Protein AF-A0A493T3W4-F1 (afdb_monomer_lite)

Radius of gyration: 25.47 Å; chains: 1; bounding box: 75×63×84 Å

Secondary structure (DSSP, 8-state):
-----------SSSHHHHHHHHSTHHHHHHHHHHHHHHHHS--S------------------------------PPPPS--HHHHHHHHHHHHHHHHHHHHHHHHHHHHHHHS--SS--HHHHHHHHHHHHHHHHHHHHHHHHHTT--TTTHHHHHHHHHHHTTHHHHHHHHTT--S-HHHHH-HHHHHHHHHHHHHHHHHHHHHHTT-HHHHHHSHHHHHHHHHHHHHHHHHHTTSSPPP---TTS--S-HHHHHHHHTT--SHHHHHHHHHHHHHHHHHHHHH-S-------PPP------------PPPP-HHHHHHHHHHHHHHHHHTTTTTSS---HHHHHHHHHHH---

InterPro domains:
  IPR037657 RAB7A-interacting MON1-CCZ1 complex subunit 1 [PF17716] (96-351)
  IPR037657 RAB7A-interacting MON1-CCZ1 complex subunit 1 [PTHR28494] (90-351)

Organism: Anas platyrhynchos platyrhynchos (NCBI:txid8840)

Foldseek 3Di:
DDDDDDDDDPDDPPPPVVVVVPDCCVVLVVLLVVLLVCVLDDDPDDDDDDDDDDDDDDDDDDDDDDDDDPPPDDDDDDPDDDPVVLVVLLVQLVVLQVVLVVLSVVLSVCSPPPNPDDDSLVSLLSNLSSLLSNLSSVLSVCLNVLNDPPPNLVSLVVNLVSLCVSQVVCVVSVVPDHSCVRNNLVSLLSSLLVNLVSLLSNLVRCVVVVVCCVVCVVVSLVSLQSSLVSLVVSLPSDDQDPPPPPDDPVDPLVNVCSNVSHDDVSNLVSLQSNLVSLLCCCVRVNPDDPDPPPDDDDDDDDDPDDPPPDPGDPSLVSSLVSLVVSVCSCVPSVDPVPDDSVVSVVSNVVSPDDD

pLDDT: mean 71.55, std 26.07, range [19.7, 98.69]

Sequence (355 aa):
MPWAVCEHCTTANTSVALWLYSYPRAKAWQHFLTAMKKISYPSPNQDTRATSRGEGRLAEGASHNPTKQRQEQPGPPARGDTRGSRHVRQEAADTFLAKGSAALEKLEALCGEGSENTHPSKLLQLYTQAVLDITYFEESQLVDEDFPEETSLEKVKELTSVLSEPEDLVTECSINEDPINILGTELVECLYWRRGALLYMYCHTVKERSEWLQENIAIFKKCLNDGVRYLMKMLSFRCPLRINEDVSLQDKDTARLLSEGIFSDTHLLAMVYSGEMCYWGLKLCGEGEQESLETPDPAPDSGPGCRSHSAPLDFRELGKSMLTKYVSVCEGPLHGQGWSTSSAKQMLCYLGTKK

Structure (mmCIF, N/CA/C/O backbone):
data_AF-A0A493T3W4-F1
#
_entry.id   AF-A0A493T3W4-F1
#
loop_
_atom_site.group_PDB
_atom_site.id
_atom_site.type_symbol
_atom_site.label_atom_id
_atom_site.label_alt_id
_atom_site.label_comp_id
_atom_site.label_asym_id
_atom_site.label_entity_id
_atom_site.label_seq_id
_atom_site.pdbx_PDB_ins_code
_atom_site.Cartn_x
_atom_site.Cartn_y
_atom_site.Cartn_z
_atom_site.occupancy
_atom_site.B_iso_or_equiv
_atom_site.auth_seq_id
_atom_site.auth_comp_id
_atom_site.auth_asym_id
_atom_site.auth_atom_id
_atom_site.pdbx_PDB_model_num
ATOM 1 N N . MET A 1 1 ? 48.498 24.633 39.034 1.00 29.98 1 MET A N 1
ATOM 2 C CA . MET A 1 1 ? 47.404 23.660 38.838 1.00 29.98 1 MET A CA 1
ATOM 3 C C . MET A 1 1 ? 47.296 23.372 37.352 1.00 29.98 1 MET A C 1
ATOM 5 O O . MET A 1 1 ? 46.928 24.274 36.611 1.00 29.98 1 MET A O 1
ATOM 9 N N . PRO A 1 2 ? 47.818 22.219 36.913 1.00 32.12 2 PRO A N 1
ATOM 10 C CA . PRO A 1 2 ? 47.016 21.340 36.054 1.00 32.12 2 PRO A CA 1
ATOM 11 C C . PRO A 1 2 ? 47.244 19.839 36.349 1.00 32.12 2 PRO A C 1
ATOM 13 O O . PRO A 1 2 ? 48.373 19.413 36.567 1.00 32.12 2 PRO A O 1
ATOM 16 N N . TRP A 1 3 ? 46.154 19.070 36.371 1.00 19.70 3 TRP A N 1
ATOM 17 C CA . TRP A 1 3 ? 46.004 17.607 36.213 1.00 19.70 3 TRP A CA 1
ATOM 18 C C . TRP A 1 3 ? 44.478 17.343 36.323 1.00 19.70 3 TRP A C 1
ATOM 20 O O . TRP A 1 3 ? 43.806 18.093 37.022 1.00 19.70 3 TRP A O 1
ATOM 30 N N . ALA A 1 4 ? 43.811 16.401 35.658 1.00 23.56 4 ALA A N 1
ATOM 31 C CA . ALA A 1 4 ? 44.236 15.237 34.901 1.00 23.56 4 ALA A CA 1
ATOM 32 C C . ALA A 1 4 ? 43.223 14.867 33.800 1.00 23.56 4 ALA A C 1
ATOM 34 O O . ALA A 1 4 ? 42.058 15.257 33.811 1.00 23.56 4 ALA A O 1
ATOM 35 N N . VAL A 1 5 ? 43.752 14.066 32.882 1.00 24.22 5 VAL A N 1
ATOM 36 C CA . VAL A 1 5 ? 43.118 13.271 31.832 1.00 24.22 5 VAL A CA 1
ATOM 37 C C . VAL A 1 5 ? 42.163 12.226 32.425 1.00 24.22 5 VAL A C 1
ATOM 39 O O . VAL A 1 5 ? 42.507 11.561 33.400 1.00 24.22 5 VAL A O 1
ATOM 42 N N . CYS A 1 6 ? 41.012 12.022 31.781 1.00 21.09 6 CYS A N 1
ATOM 43 C CA . CYS A 1 6 ? 40.297 10.747 31.799 1.00 21.09 6 CYS A CA 1
ATOM 44 C C . CYS A 1 6 ? 39.781 10.467 30.379 1.00 21.09 6 CYS A C 1
ATOM 46 O O . CYS A 1 6 ? 38.852 11.111 29.895 1.00 21.09 6 CYS A O 1
ATOM 48 N N . GLU A 1 7 ? 40.468 9.555 29.694 1.00 26.94 7 GLU A N 1
ATOM 49 C CA . GLU A 1 7 ? 40.034 8.908 28.459 1.00 26.94 7 GLU A CA 1
ATOM 50 C C . GLU A 1 7 ? 38.898 7.934 28.789 1.00 26.94 7 GLU A C 1
ATOM 52 O O . GLU A 1 7 ? 39.108 7.057 29.623 1.00 26.94 7 GLU A O 1
ATOM 57 N N . HIS A 1 8 ? 37.732 8.092 28.152 1.00 26.47 8 HIS A N 1
ATOM 58 C CA . HIS A 1 8 ? 36.807 7.048 27.663 1.00 26.47 8 HIS A CA 1
ATOM 59 C C . HIS A 1 8 ? 35.442 7.687 27.356 1.00 26.47 8 HIS A C 1
ATOM 61 O O . HIS A 1 8 ? 34.666 7.953 28.266 1.00 26.47 8 HIS A O 1
ATOM 67 N N . CYS A 1 9 ? 35.194 7.967 26.071 1.00 22.02 9 CYS A N 1
ATOM 68 C CA . CYS A 1 9 ? 33.892 7.968 25.373 1.00 22.02 9 CYS A CA 1
ATOM 69 C C . CYS A 1 9 ? 34.071 8.653 24.010 1.00 22.02 9 CYS A C 1
ATOM 71 O O . CYS A 1 9 ? 33.500 9.697 23.702 1.00 22.02 9 CYS A O 1
ATOM 73 N N . THR A 1 10 ? 34.937 8.070 23.189 1.00 26.84 10 THR A N 1
ATOM 74 C CA . THR A 1 10 ? 34.963 8.303 21.747 1.00 26.84 10 THR A CA 1
ATOM 75 C C . THR A 1 10 ? 33.885 7.426 21.109 1.00 26.84 10 THR A C 1
ATOM 77 O O . THR A 1 10 ? 33.652 6.311 21.563 1.00 26.84 10 THR A O 1
ATOM 80 N N . THR A 1 11 ? 33.286 7.920 20.022 1.00 30.77 11 THR A N 1
ATOM 81 C CA . THR A 1 11 ? 32.369 7.239 19.080 1.00 30.77 11 THR A CA 1
ATOM 82 C C . THR A 1 11 ? 30.888 7.118 19.463 1.00 30.77 11 THR A C 1
ATOM 84 O O . THR A 1 11 ? 30.425 6.077 19.901 1.00 30.77 11 THR A O 1
ATOM 87 N N . ALA A 1 12 ? 30.113 8.171 19.166 1.00 27.36 12 ALA A N 1
ATOM 88 C CA . ALA A 1 12 ? 28.682 8.036 18.842 1.00 27.36 12 ALA A CA 1
ATOM 89 C C . ALA A 1 12 ? 28.097 9.165 17.958 1.00 27.36 12 ALA A C 1
ATOM 91 O O . ALA A 1 12 ? 26.899 9.167 17.718 1.00 27.36 12 ALA A O 1
ATOM 92 N N . ASN A 1 13 ? 28.894 10.115 17.441 1.00 27.62 13 ASN A N 1
ATOM 93 C CA . ASN A 1 13 ? 28.349 11.315 16.774 1.00 27.62 13 ASN A CA 1
ATOM 94 C C . ASN A 1 13 ? 28.808 11.555 15.327 1.00 27.62 13 ASN A C 1
ATOM 96 O O . ASN A 1 13 ? 28.698 12.661 14.809 1.00 27.62 13 ASN A O 1
ATOM 100 N N . THR A 1 14 ? 29.268 10.515 14.633 1.00 28.92 14 THR A N 1
ATOM 101 C CA . THR A 1 14 ? 29.594 10.587 13.196 1.00 28.92 14 THR A CA 1
ATOM 102 C C . THR A 1 14 ? 28.689 9.737 12.304 1.00 28.92 14 THR A C 1
ATOM 104 O O . THR A 1 14 ? 28.837 9.795 11.090 1.00 28.92 14 THR A O 1
ATOM 107 N N . SER A 1 15 ? 27.711 9.001 12.844 1.00 32.97 15 SER A N 1
ATOM 108 C CA . SER A 1 15 ? 26.937 8.056 12.024 1.00 32.97 15 SER A CA 1
ATOM 109 C C . SER A 1 15 ? 25.793 8.701 11.229 1.00 32.97 15 SER A C 1
ATOM 111 O O . SER A 1 15 ? 25.579 8.317 10.092 1.00 32.97 15 SER A O 1
ATOM 113 N N . VAL A 1 16 ? 25.136 9.758 11.719 1.00 30.50 16 VAL A N 1
ATOM 114 C CA . VAL A 1 16 ? 23.981 10.360 11.009 1.00 30.50 16 VAL A CA 1
ATOM 115 C C . VAL A 1 16 ? 24.408 11.289 9.860 1.00 30.50 16 VAL A C 1
ATOM 117 O O . VAL A 1 16 ? 23.808 11.281 8.788 1.00 30.50 16 VAL A O 1
ATOM 120 N N . ALA A 1 17 ? 25.503 12.037 10.034 1.00 27.14 17 ALA A N 1
ATOM 121 C CA . ALA A 1 17 ? 26.037 12.914 8.987 1.00 27.14 17 ALA A CA 1
ATOM 122 C C . ALA A 1 17 ? 26.754 12.136 7.866 1.00 27.14 17 ALA A C 1
ATOM 124 O O . ALA A 1 17 ? 26.727 12.565 6.714 1.00 27.14 17 ALA A O 1
ATOM 125 N N . LEU A 1 18 ? 27.339 10.969 8.177 1.00 33.16 18 LEU A N 1
ATOM 126 C CA . LEU A 1 18 ? 27.834 10.037 7.160 1.00 33.16 18 LEU A CA 1
ATOM 127 C C . LEU A 1 18 ? 26.690 9.281 6.473 1.00 33.16 18 LEU A C 1
ATOM 129 O O . LEU A 1 18 ? 26.827 8.989 5.293 1.00 33.16 18 LEU A O 1
ATOM 133 N N . TRP A 1 19 ? 25.552 9.037 7.132 1.00 34.56 19 TRP A N 1
ATOM 134 C CA . TRP A 1 19 ? 24.379 8.406 6.507 1.00 34.56 19 TRP A CA 1
ATOM 135 C C . TRP A 1 19 ? 23.701 9.320 5.473 1.00 34.56 19 TRP A C 1
ATOM 137 O O . TRP A 1 19 ? 23.396 8.880 4.368 1.00 34.56 19 TRP A O 1
ATOM 147 N N . LEU A 1 20 ? 23.594 10.622 5.769 1.00 31.03 20 LEU A N 1
ATOM 148 C CA . LEU A 1 20 ? 23.086 11.633 4.826 1.00 31.03 20 LEU A CA 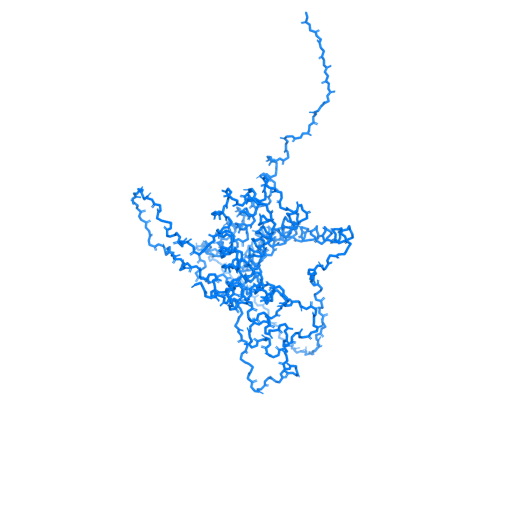1
ATOM 149 C C . LEU A 1 20 ? 24.015 11.879 3.620 1.00 31.03 20 LEU A C 1
ATOM 151 O O . LEU A 1 20 ? 23.561 12.379 2.595 1.00 31.03 20 LEU A O 1
ATOM 155 N N . TYR A 1 21 ? 25.293 11.495 3.717 1.00 30.70 21 TYR A N 1
ATOM 156 C CA . TYR A 1 21 ? 26.262 11.539 2.612 1.00 30.70 21 TYR A CA 1
ATOM 157 C C . TYR A 1 21 ? 26.518 10.179 1.938 1.00 30.70 21 TYR A C 1
ATOM 159 O O . TYR A 1 21 ? 27.126 10.153 0.869 1.00 30.70 21 TYR A O 1
ATOM 167 N N . SER A 1 22 ? 26.074 9.062 2.530 1.00 39.25 22 SER A N 1
ATOM 168 C CA . SER A 1 22 ? 26.410 7.701 2.070 1.00 39.25 22 SER A CA 1
ATOM 169 C C . SER A 1 22 ? 25.239 6.913 1.500 1.00 39.25 22 SER A C 1
ATOM 171 O O . SER A 1 22 ? 25.443 5.772 1.091 1.00 39.25 22 SER A O 1
ATOM 173 N N . TYR A 1 23 ? 24.034 7.481 1.415 1.00 40.97 23 TYR A N 1
ATOM 174 C CA . TYR A 1 23 ? 23.002 6.819 0.626 1.00 40.97 23 TYR A CA 1
ATOM 175 C C . TYR A 1 23 ? 23.285 7.012 -0.874 1.00 40.97 23 TYR A C 1
ATOM 177 O O . TYR A 1 23 ? 23.463 8.155 -1.314 1.00 40.97 23 TYR A O 1
ATOM 185 N N . PRO A 1 24 ? 23.264 5.942 -1.694 1.00 46.59 24 PRO A N 1
ATOM 186 C CA . PRO A 1 24 ? 23.466 6.009 -3.145 1.00 46.59 24 PRO A CA 1
ATOM 187 C C . PRO A 1 24 ? 22.532 6.990 -3.865 1.00 46.59 24 PRO A C 1
ATOM 189 O O . PRO A 1 24 ? 22.810 7.393 -4.986 1.00 46.59 24 PRO A O 1
ATOM 192 N N . ARG A 1 25 ? 21.444 7.414 -3.216 1.00 45.53 25 ARG A N 1
ATOM 193 C CA . ARG A 1 25 ? 20.377 8.248 -3.768 1.00 45.53 25 ARG A CA 1
ATOM 194 C C . ARG A 1 25 ? 20.878 9.546 -4.393 1.00 45.53 25 ARG A C 1
ATOM 196 O O . ARG A 1 25 ? 20.563 9.782 -5.541 1.00 45.53 25 ARG A O 1
ATOM 203 N N . ALA A 1 26 ? 21.721 10.348 -3.739 1.00 40.44 26 ALA A N 1
ATOM 204 C CA . ALA A 1 26 ? 22.162 11.625 -4.326 1.00 40.44 26 ALA A CA 1
ATOM 205 C C . ALA A 1 26 ? 23.109 11.443 -5.526 1.00 40.44 26 ALA A C 1
ATOM 207 O O . ALA A 1 26 ? 23.076 12.219 -6.480 1.00 40.44 26 ALA A O 1
ATOM 208 N N . LYS A 1 27 ? 23.955 10.410 -5.491 1.00 43.47 27 LYS A N 1
ATOM 209 C CA . LYS A 1 27 ? 24.971 10.169 -6.518 1.00 43.47 27 LYS A CA 1
ATOM 210 C C . LYS A 1 27 ? 24.381 9.410 -7.708 1.00 43.47 27 LYS A C 1
ATOM 212 O O . LYS A 1 27 ? 24.538 9.864 -8.837 1.00 43.47 27 LYS A O 1
ATOM 217 N N . ALA A 1 28 ? 23.623 8.344 -7.454 1.00 45.38 28 ALA A N 1
ATOM 218 C CA . ALA A 1 28 ? 22.867 7.610 -8.463 1.00 45.38 28 ALA A CA 1
ATOM 219 C C . ALA A 1 28 ? 21.816 8.506 -9.126 1.00 45.38 28 ALA A C 1
ATOM 221 O O . ALA A 1 28 ? 21.701 8.467 -10.340 1.00 45.38 28 ALA A O 1
ATOM 222 N N . TRP A 1 29 ? 21.143 9.394 -8.383 1.00 50.53 29 TRP A N 1
ATOM 223 C CA . TRP A 1 29 ? 20.234 10.404 -8.942 1.00 50.53 29 TRP A CA 1
ATOM 224 C C . TRP A 1 29 ? 20.946 11.393 -9.862 1.00 50.53 29 TRP A C 1
ATOM 226 O O . TRP A 1 29 ? 20.520 11.602 -10.993 1.00 50.53 29 TRP A O 1
ATOM 236 N N . GLN A 1 30 ? 22.065 11.981 -9.426 1.00 53.72 30 GLN A N 1
ATOM 237 C CA . GLN A 1 30 ? 22.820 12.918 -10.265 1.00 53.72 30 GLN A CA 1
ATOM 238 C C . GLN A 1 30 ? 23.405 12.230 -11.505 1.00 53.72 30 GLN A C 1
ATOM 240 O O . GLN A 1 30 ? 23.359 12.796 -12.600 1.00 53.72 30 GLN A O 1
ATOM 245 N N . HIS A 1 31 ? 23.909 11.000 -11.376 1.00 50.09 31 HIS A N 1
ATOM 246 C CA . HIS A 1 31 ? 24.401 10.215 -12.509 1.00 50.09 31 HIS A CA 1
ATOM 247 C C . HIS A 1 31 ? 23.269 9.784 -13.451 1.00 50.09 31 HIS A C 1
ATOM 249 O O . HIS A 1 31 ? 23.416 9.934 -14.664 1.00 50.09 31 HIS A O 1
ATOM 255 N N . PHE A 1 32 ? 22.129 9.345 -12.916 1.00 55.69 32 PHE A N 1
ATOM 256 C CA . PHE A 1 32 ? 20.935 8.972 -13.672 1.00 55.69 32 PHE A CA 1
ATOM 257 C C . PHE A 1 32 ? 20.341 10.171 -14.420 1.00 55.69 32 PHE A C 1
ATOM 259 O O . PHE A 1 32 ? 20.167 10.098 -15.633 1.00 55.69 32 PHE A O 1
ATOM 266 N N . LEU A 1 33 ? 20.130 11.314 -13.757 1.00 52.91 33 LEU A N 1
ATOM 267 C CA . LEU A 1 33 ? 19.675 12.551 -14.403 1.00 52.91 33 LEU A CA 1
ATOM 268 C C . LEU A 1 33 ? 20.654 13.023 -15.483 1.00 52.91 33 LEU A C 1
ATOM 270 O O . LEU A 1 33 ? 20.237 13.509 -16.535 1.00 52.91 33 LEU A O 1
ATOM 274 N N . THR A 1 34 ? 21.960 12.875 -15.250 1.00 55.12 34 THR A N 1
ATOM 275 C CA . THR A 1 34 ? 22.986 13.215 -16.245 1.00 55.12 34 THR A CA 1
ATOM 276 C C . THR A 1 34 ? 22.936 12.273 -17.452 1.00 55.12 34 THR A C 1
ATOM 278 O O . THR A 1 34 ? 23.079 12.736 -18.583 1.00 55.12 34 THR A O 1
ATOM 281 N N . ALA A 1 35 ? 22.707 10.974 -17.248 1.00 50.88 35 ALA A N 1
ATOM 282 C CA . ALA A 1 35 ? 22.565 9.991 -18.322 1.00 50.88 35 ALA A CA 1
ATOM 283 C C . ALA A 1 35 ? 21.257 10.185 -19.111 1.00 50.88 35 ALA A C 1
ATOM 285 O O . ALA A 1 35 ? 21.275 10.235 -20.338 1.00 50.88 35 ALA A O 1
ATOM 286 N N . MET A 1 36 ? 20.138 10.414 -18.426 1.00 49.38 36 MET A N 1
ATOM 287 C CA . MET A 1 36 ? 18.836 10.666 -19.050 1.00 49.38 36 MET A CA 1
ATOM 288 C C . MET A 1 36 ? 18.818 11.961 -19.869 1.00 49.38 36 MET A C 1
ATOM 290 O O . MET A 1 36 ? 18.281 11.978 -20.976 1.00 49.38 36 MET A O 1
ATOM 294 N N . LYS A 1 37 ? 19.487 13.028 -19.407 1.00 49.25 37 LYS A N 1
ATOM 295 C CA . LYS A 1 37 ? 19.667 14.262 -20.197 1.00 49.25 37 LYS A CA 1
ATOM 296 C C . LYS A 1 37 ? 20.476 14.043 -21.480 1.00 49.25 37 LYS A C 1
ATOM 298 O O . LYS A 1 37 ? 20.212 14.726 -22.465 1.00 49.25 37 LYS A O 1
ATOM 303 N N . LYS A 1 38 ? 21.423 13.094 -21.494 1.00 51.03 38 LYS A N 1
ATOM 304 C CA . LYS A 1 38 ? 22.176 12.718 -22.707 1.00 51.03 38 LYS A CA 1
ATOM 305 C C . LYS A 1 38 ? 21.331 11.920 -23.701 1.00 51.03 38 LYS A C 1
ATOM 307 O O . LYS A 1 38 ? 21.545 12.055 -24.898 1.00 51.03 38 LYS A O 1
ATOM 312 N N . ILE A 1 39 ? 20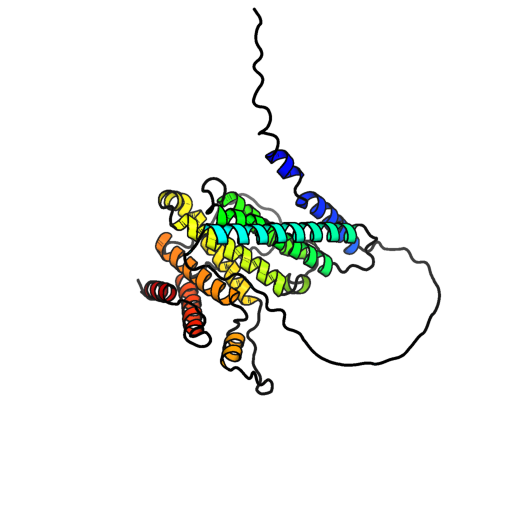.381 11.117 -23.219 1.00 46.62 39 ILE A N 1
ATOM 313 C CA . ILE A 1 39 ? 19.498 10.313 -24.078 1.00 46.62 39 ILE A CA 1
ATOM 314 C C . ILE A 1 39 ? 18.350 11.162 -24.653 1.00 46.62 39 ILE A C 1
ATOM 316 O O . ILE A 1 39 ? 17.980 10.989 -25.810 1.00 46.62 39 ILE A O 1
ATOM 320 N N . SER A 1 40 ? 17.813 12.111 -23.877 1.00 40.03 40 SER A N 1
ATOM 321 C CA . SER A 1 40 ? 16.661 12.936 -24.289 1.00 40.03 40 SER A CA 1
ATOM 322 C C . SER A 1 40 ? 17.018 14.060 -25.284 1.00 40.03 40 SER A C 1
ATOM 324 O O . SER A 1 40 ? 16.150 14.563 -25.993 1.00 40.03 40 SER A O 1
ATOM 326 N N . TYR A 1 41 ? 18.301 14.428 -25.402 1.00 35.84 41 TYR A N 1
ATOM 327 C CA . TYR A 1 41 ? 18.794 15.388 -26.397 1.00 35.84 41 TYR A CA 1
ATOM 328 C C . TYR A 1 41 ? 19.871 14.753 -27.286 1.00 35.84 41 TYR A C 1
ATOM 330 O O . TYR A 1 41 ? 21.060 14.866 -26.971 1.00 35.84 41 TYR A O 1
ATOM 338 N N . PRO A 1 42 ? 19.512 14.119 -28.418 1.00 36.28 42 PRO A N 1
ATOM 339 C CA . PRO A 1 42 ? 20.512 13.762 -29.409 1.00 36.28 42 PRO A CA 1
ATOM 340 C C . PRO A 1 42 ? 21.136 15.055 -29.950 1.00 36.28 42 PRO A C 1
ATOM 342 O O . PRO A 1 42 ? 20.461 15.897 -30.546 1.00 36.28 42 PRO A O 1
ATOM 345 N N . SER A 1 43 ? 22.433 15.236 -29.697 1.00 33.81 43 SER A N 1
ATOM 346 C CA . SER A 1 43 ? 23.203 16.350 -30.247 1.00 33.81 43 SER A CA 1
ATOM 347 C C . SER A 1 43 ? 23.108 16.317 -31.779 1.00 33.81 43 SER A C 1
ATOM 349 O O . SER A 1 43 ? 23.367 15.267 -32.372 1.00 33.81 43 SER A O 1
ATOM 351 N N . PRO A 1 44 ? 22.760 17.425 -32.457 1.00 36.12 44 PRO A N 1
ATOM 352 C CA . PRO A 1 44 ? 22.752 17.446 -33.907 1.00 36.12 44 PRO A CA 1
ATOM 353 C C . PRO A 1 44 ? 24.200 17.417 -34.411 1.00 36.12 44 PRO A C 1
ATOM 355 O O . PRO A 1 44 ? 25.042 18.183 -33.946 1.00 36.12 44 PRO A O 1
ATOM 358 N N . ASN A 1 45 ? 24.439 16.558 -35.401 1.00 36.69 45 ASN A N 1
ATOM 359 C CA . ASN A 1 45 ? 25.683 16.329 -36.140 1.00 36.69 45 ASN A CA 1
ATOM 360 C C . ASN A 1 45 ? 26.778 15.518 -35.432 1.00 36.69 45 ASN A C 1
ATOM 362 O O . ASN A 1 45 ? 27.572 16.054 -34.664 1.00 36.69 45 ASN A O 1
ATOM 366 N N . GLN A 1 46 ? 26.964 14.285 -35.911 1.00 34.06 46 GLN A N 1
ATOM 367 C CA . GLN A 1 46 ? 28.134 13.991 -36.746 1.00 34.06 46 GLN A CA 1
ATOM 368 C C . GLN A 1 46 ? 27.849 12.826 -37.706 1.00 34.06 46 GLN A C 1
ATOM 370 O O . GLN A 1 46 ? 27.855 11.654 -37.346 1.00 34.06 46 GLN A O 1
ATOM 375 N N . ASP A 1 47 ? 27.601 13.198 -38.959 1.00 33.22 47 ASP A N 1
ATOM 376 C CA . ASP A 1 47 ? 27.707 12.335 -40.129 1.00 33.22 47 ASP A CA 1
ATOM 377 C C . ASP A 1 47 ? 29.186 12.003 -40.381 1.00 33.22 47 ASP A C 1
ATOM 379 O O . ASP A 1 47 ? 29.998 12.917 -40.533 1.00 33.22 47 ASP A O 1
ATOM 383 N N . THR A 1 48 ? 29.542 10.719 -40.497 1.00 33.97 48 THR A N 1
ATOM 384 C CA . THR A 1 48 ? 30.360 10.203 -41.618 1.00 33.97 48 THR A CA 1
ATOM 385 C C . THR A 1 48 ? 30.433 8.665 -41.642 1.00 33.97 48 THR A C 1
ATOM 387 O O . THR A 1 48 ? 31.225 8.032 -40.961 1.00 33.97 48 THR A O 1
ATOM 390 N N . ARG A 1 49 ? 29.605 8.092 -42.527 1.00 30.58 49 ARG A N 1
ATOM 391 C CA . ARG A 1 49 ? 29.928 7.106 -43.585 1.00 30.58 49 ARG A CA 1
ATOM 392 C C . ARG A 1 49 ? 30.720 5.809 -43.275 1.00 30.58 49 ARG A C 1
ATOM 394 O O . ARG A 1 49 ? 31.938 5.834 -43.176 1.00 30.58 49 ARG A O 1
ATOM 401 N N . ALA A 1 50 ? 29.995 4.698 -43.508 1.00 30.47 50 ALA A N 1
ATOM 402 C CA . ALA A 1 50 ? 30.336 3.515 -44.337 1.00 30.47 50 ALA A CA 1
ATOM 403 C C . ALA A 1 50 ? 31.453 2.562 -43.823 1.00 30.47 50 ALA A C 1
ATOM 405 O O . ALA A 1 50 ? 32.520 2.995 -43.434 1.00 30.47 50 ALA A O 1
ATOM 406 N N . THR A 1 51 ? 31.357 1.223 -43.868 1.00 29.28 51 THR A N 1
ATOM 407 C CA . THR A 1 51 ? 30.759 0.350 -44.897 1.00 29.28 51 THR A CA 1
ATOM 408 C C . THR A 1 51 ? 30.695 -1.124 -44.439 1.00 29.28 51 THR A C 1
ATOM 410 O O . THR A 1 51 ? 31.591 -1.614 -43.764 1.00 29.28 51 THR A O 1
ATOM 413 N N . SER A 1 52 ? 29.719 -1.837 -45.014 1.00 28.66 52 SER A N 1
ATOM 414 C CA . SER A 1 52 ? 29.777 -3.210 -45.566 1.00 28.66 52 SER A CA 1
ATOM 415 C C . SER A 1 52 ? 29.426 -4.460 -44.726 1.00 28.66 52 SER A C 1
ATOM 417 O O . SER A 1 52 ? 30.195 -4.937 -43.907 1.00 28.66 52 SER A O 1
ATOM 419 N N . ARG A 1 53 ? 28.276 -5.039 -45.119 1.00 28.25 53 ARG A N 1
ATOM 420 C CA . ARG A 1 53 ? 28.011 -6.435 -45.548 1.00 28.25 53 ARG A CA 1
ATOM 421 C C . ARG A 1 53 ? 28.452 -7.619 -44.671 1.00 28.25 53 ARG A C 1
ATOM 423 O O . ARG A 1 53 ? 29.621 -7.974 -44.624 1.00 28.25 53 ARG A O 1
ATOM 430 N N . GLY A 1 54 ? 27.439 -8.391 -44.272 1.00 26.42 54 GLY A N 1
ATOM 431 C CA . GLY A 1 54 ? 27.516 -9.839 -44.073 1.00 26.42 54 GLY A CA 1
ATOM 432 C C . GLY A 1 54 ? 26.119 -10.459 -43.956 1.00 26.42 54 GLY A C 1
ATOM 433 O O . GLY A 1 54 ? 25.515 -10.406 -42.893 1.00 26.42 54 GLY A O 1
ATOM 434 N N . GLU A 1 55 ? 25.590 -11.000 -45.057 1.00 28.86 55 GLU A N 1
ATOM 435 C CA . GLU A 1 55 ? 24.378 -11.833 -45.080 1.00 28.86 55 GLU A CA 1
ATOM 436 C C . GLU A 1 55 ? 24.656 -13.223 -44.483 1.00 28.86 55 GLU A C 1
ATOM 438 O O . GLU A 1 55 ? 25.697 -13.820 -44.750 1.00 28.86 55 GLU A O 1
ATOM 443 N N . GLY A 1 56 ? 23.684 -13.775 -43.754 1.00 25.97 56 GLY A N 1
ATOM 444 C CA . GLY A 1 56 ? 23.646 -15.177 -43.335 1.00 25.97 56 GLY A CA 1
ATOM 445 C C . GLY A 1 56 ? 22.259 -15.527 -42.796 1.00 25.97 56 GLY A C 1
ATOM 446 O O . GLY A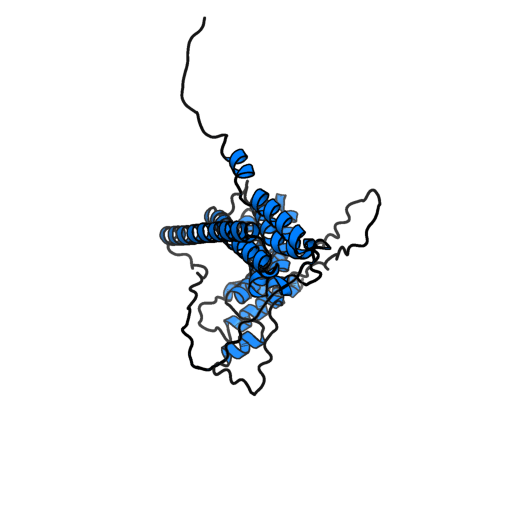 1 56 ? 21.829 -14.988 -41.784 1.00 25.97 56 GLY A O 1
ATOM 447 N N . ARG A 1 57 ? 21.532 -16.370 -43.531 1.00 27.36 57 ARG A N 1
ATOM 448 C CA . ARG A 1 57 ? 20.109 -16.711 -43.371 1.00 27.36 57 ARG A CA 1
ATOM 449 C C . ARG A 1 57 ? 19.967 -18.147 -42.816 1.00 27.36 57 ARG A C 1
ATOM 451 O O . ARG A 1 57 ? 20.851 -18.956 -43.077 1.00 27.36 57 ARG A O 1
ATOM 458 N N . LEU A 1 58 ? 18.782 -18.446 -42.249 1.00 27.48 58 LEU A N 1
ATOM 459 C CA . LEU A 1 58 ? 18.156 -19.765 -41.946 1.00 27.48 58 LEU A CA 1
ATOM 460 C C . LEU A 1 58 ? 18.504 -20.391 -40.576 1.00 27.48 58 LEU A C 1
ATOM 462 O O . LEU A 1 58 ? 19.645 -20.308 -40.152 1.00 27.48 58 LEU A O 1
ATOM 466 N N . ALA A 1 59 ? 17.635 -21.114 -39.857 1.00 25.89 59 ALA A N 1
ATOM 467 C CA . ALA A 1 59 ? 16.178 -21.313 -39.825 1.00 25.89 59 ALA A CA 1
ATOM 468 C C . ALA A 1 59 ? 15.848 -22.240 -38.620 1.00 25.89 59 ALA A C 1
ATOM 470 O O . ALA A 1 59 ? 16.667 -23.084 -38.279 1.00 25.89 59 ALA A O 1
ATOM 471 N N . GLU A 1 60 ? 14.636 -22.085 -38.069 1.00 24.72 60 GLU A N 1
ATOM 472 C CA . GLU A 1 60 ? 13.753 -23.086 -37.416 1.00 24.72 60 GLU A CA 1
ATOM 473 C C . GLU A 1 60 ? 14.165 -23.894 -36.160 1.00 24.72 60 GLU A C 1
ATOM 475 O O . GLU A 1 60 ? 15.237 -24.479 -36.063 1.00 24.72 60 GLU A O 1
ATOM 480 N N . GLY A 1 61 ? 13.196 -24.047 -35.238 1.00 24.05 61 GLY A N 1
ATOM 481 C CA . GLY A 1 61 ? 13.184 -25.113 -34.225 1.00 24.05 61 GLY A CA 1
ATOM 482 C C . GLY A 1 61 ? 12.332 -24.816 -32.986 1.00 24.05 61 GLY A C 1
ATOM 483 O O . GLY A 1 61 ? 12.797 -24.184 -32.048 1.00 24.05 61 GLY A O 1
ATOM 484 N N . ALA A 1 62 ? 11.082 -25.280 -32.987 1.00 23.62 62 ALA A N 1
ATOM 485 C CA . ALA A 1 62 ? 10.081 -25.131 -31.928 1.00 23.62 62 ALA A CA 1
ATOM 486 C C . ALA A 1 62 ? 10.312 -26.023 -30.683 1.00 23.62 62 ALA A C 1
ATOM 488 O O . ALA A 1 62 ? 10.933 -27.076 -30.796 1.00 23.62 62 ALA A O 1
ATOM 489 N N . SER A 1 63 ? 9.675 -25.662 -29.550 1.00 23.17 63 SER A N 1
ATOM 490 C CA . SER A 1 63 ? 8.777 -26.520 -28.727 1.00 23.17 63 SER A CA 1
ATOM 491 C C . SER A 1 63 ? 8.927 -26.360 -27.192 1.00 23.17 63 SER A C 1
ATOM 493 O O . SER A 1 63 ? 10.022 -26.533 -26.676 1.00 23.17 63 SER A O 1
ATOM 495 N N . HIS A 1 64 ? 7.787 -26.075 -26.522 1.00 25.16 64 HIS A N 1
ATOM 496 C CA . HIS A 1 64 ? 7.254 -26.542 -25.208 1.00 25.16 64 HIS A CA 1
ATOM 497 C C . HIS A 1 64 ? 8.211 -26.758 -24.005 1.00 25.16 64 HIS A C 1
ATOM 499 O O . HIS A 1 64 ? 9.258 -27.365 -24.142 1.00 25.16 64 HIS A O 1
ATOM 505 N N . ASN A 1 65 ? 7.903 -26.462 -22.734 1.00 26.06 65 ASN A N 1
ATOM 506 C CA . ASN A 1 65 ? 6.688 -26.104 -21.979 1.00 26.06 65 ASN A CA 1
ATOM 507 C C . ASN A 1 65 ? 7.142 -25.523 -20.598 1.00 26.06 65 ASN A C 1
ATOM 509 O O . ASN A 1 65 ? 8.331 -25.595 -20.282 1.00 26.06 65 ASN A O 1
ATOM 513 N N . PRO A 1 66 ? 6.238 -24.990 -19.749 1.00 28.84 66 PRO A N 1
ATOM 514 C CA . PRO A 1 66 ? 6.547 -24.145 -18.602 1.00 28.84 66 PRO A CA 1
ATOM 515 C C . PRO A 1 66 ? 6.726 -24.940 -17.305 1.00 28.84 66 PRO A C 1
ATOM 517 O O . PRO A 1 66 ? 6.025 -25.923 -17.056 1.00 28.84 66 PRO A O 1
ATOM 520 N N . THR A 1 67 ? 7.580 -24.437 -16.413 1.00 25.58 67 THR A N 1
ATOM 521 C CA . THR A 1 67 ? 7.692 -24.962 -15.049 1.00 25.58 67 THR A CA 1
ATOM 522 C C . THR A 1 67 ? 7.473 -23.844 -14.038 1.00 25.58 67 THR A C 1
ATOM 524 O O . THR A 1 67 ? 8.244 -22.895 -13.946 1.00 25.58 67 THR A O 1
ATOM 527 N N . LYS A 1 68 ? 6.370 -24.006 -13.302 1.00 28.39 68 LYS A N 1
ATOM 528 C CA . LYS A 1 68 ? 5.955 -23.351 -12.057 1.00 28.39 68 LYS A CA 1
ATOM 529 C C . LYS A 1 68 ? 7.113 -22.745 -11.247 1.00 28.39 68 LYS A C 1
ATOM 531 O O . LYS A 1 68 ? 7.888 -23.485 -10.648 1.00 28.39 68 LYS A O 1
ATOM 536 N N . GLN A 1 69 ? 7.129 -21.421 -11.099 1.00 26.31 69 GLN A N 1
ATOM 537 C CA . GLN A 1 69 ? 7.696 -20.782 -9.911 1.00 26.31 69 GLN A CA 1
ATOM 538 C C . GLN A 1 69 ? 6.549 -20.430 -8.967 1.00 26.31 69 GLN A C 1
ATOM 540 O O . GLN A 1 69 ? 5.818 -19.463 -9.152 1.00 26.31 69 GLN A O 1
ATOM 545 N N . ARG A 1 70 ? 6.379 -21.288 -7.963 1.00 24.31 70 ARG A N 1
ATOM 546 C CA . ARG A 1 70 ? 5.604 -21.024 -6.756 1.00 24.31 70 ARG A CA 1
ATOM 547 C C . ARG A 1 70 ? 6.350 -19.921 -5.999 1.00 24.31 70 ARG A C 1
ATOM 549 O O . ARG A 1 70 ? 7.351 -20.208 -5.352 1.00 24.31 70 ARG A O 1
ATOM 556 N N . GLN A 1 71 ? 5.928 -18.668 -6.156 1.00 28.50 71 GLN A N 1
ATOM 557 C CA . GLN A 1 71 ? 6.353 -17.598 -5.257 1.00 28.50 71 GLN A CA 1
ATOM 558 C C . GLN A 1 71 ? 5.684 -17.846 -3.906 1.00 28.50 71 GLN A C 1
ATOM 560 O O . GLN A 1 71 ? 4.477 -17.678 -3.755 1.00 28.50 71 GLN A O 1
ATOM 565 N N . GLU A 1 72 ? 6.471 -18.300 -2.938 1.00 27.64 72 GLU A N 1
ATOM 566 C CA . GLU A 1 72 ? 6.111 -18.213 -1.529 1.00 27.64 72 GLU A CA 1
ATOM 567 C C . GLU A 1 72 ? 6.212 -16.736 -1.129 1.00 27.64 72 GLU A C 1
ATOM 569 O O . GLU A 1 72 ? 7.304 -16.211 -0.928 1.00 27.64 72 GLU A O 1
ATOM 574 N N . GLN A 1 73 ? 5.073 -16.042 -1.087 1.00 31.78 73 GLN A N 1
ATOM 575 C CA . GLN A 1 73 ? 4.957 -14.784 -0.354 1.00 31.78 73 GLN A CA 1
ATOM 576 C C . GLN A 1 73 ? 4.520 -15.102 1.084 1.00 31.78 73 GLN A C 1
ATOM 578 O O . GLN A 1 73 ? 3.630 -15.939 1.272 1.00 31.78 73 GLN A O 1
ATOM 583 N N . PRO A 1 74 ? 5.117 -14.477 2.112 1.00 32.69 74 PRO A N 1
ATOM 584 C CA . PRO A 1 74 ? 4.685 -14.685 3.482 1.00 32.69 74 PRO A CA 1
ATOM 585 C C . PRO A 1 74 ? 3.361 -13.944 3.714 1.00 32.69 74 PRO A C 1
ATOM 587 O O . PRO A 1 74 ? 3.316 -12.716 3.749 1.00 32.69 74 PRO A O 1
ATOM 590 N N . GLY A 1 75 ? 2.275 -14.703 3.870 1.00 35.12 75 GLY A N 1
ATOM 591 C CA . GLY A 1 75 ? 1.023 -14.196 4.431 1.00 35.12 75 GLY A CA 1
ATOM 592 C C . GLY A 1 75 ? 1.185 -13.776 5.903 1.00 35.12 75 GLY A C 1
ATOM 593 O O . GLY A 1 75 ? 2.188 -14.113 6.543 1.00 35.12 75 GLY A O 1
ATOM 594 N N . PRO A 1 76 ? 0.215 -13.044 6.474 1.00 33.22 76 PRO A N 1
ATOM 595 C CA . PRO A 1 76 ? 0.313 -12.550 7.844 1.00 33.22 76 PRO A CA 1
ATOM 596 C C . PRO A 1 76 ? 0.252 -13.718 8.846 1.00 33.22 76 PRO A C 1
ATOM 598 O O . PRO A 1 76 ? -0.623 -14.581 8.720 1.00 33.22 76 PRO A O 1
ATOM 601 N N . PRO A 1 77 ? 1.129 -13.776 9.867 1.00 36.38 77 PRO A N 1
ATOM 602 C CA . PRO A 1 77 ? 1.056 -14.835 10.857 1.00 36.38 77 PRO A CA 1
ATOM 603 C C . PRO A 1 77 ? -0.083 -14.571 11.846 1.00 36.38 77 PRO A C 1
ATOM 605 O O . PRO A 1 77 ? -0.174 -13.516 12.479 1.00 36.38 77 PRO A O 1
ATOM 608 N N . ALA A 1 78 ? -0.920 -15.591 12.039 1.00 33.44 78 ALA A N 1
ATOM 609 C CA . ALA A 1 78 ? -1.662 -15.761 13.277 1.00 33.44 78 ALA A CA 1
ATOM 610 C C . ALA A 1 78 ? -0.673 -15.735 14.457 1.00 33.44 78 ALA A C 1
ATOM 612 O O . ALA A 1 78 ? 0.413 -16.309 14.376 1.00 33.44 78 ALA A O 1
ATOM 613 N N . ARG A 1 79 ? -1.038 -15.051 15.550 1.00 41.06 79 ARG A N 1
ATOM 614 C CA . ARG A 1 79 ? -0.200 -14.909 16.751 1.00 41.06 79 ARG A CA 1
ATOM 615 C C . ARG A 1 79 ? 0.236 -16.284 17.281 1.00 41.06 79 ARG A C 1
ATOM 617 O O . ARG A 1 79 ? -0.551 -16.979 17.917 1.00 41.06 79 ARG A O 1
ATOM 624 N N . GLY A 1 80 ? 1.501 -16.629 17.051 1.00 33.88 80 GLY A N 1
ATOM 625 C CA . GLY A 1 80 ? 2.178 -17.804 17.592 1.00 33.88 80 GLY A CA 1
ATOM 626 C C . GLY A 1 80 ? 3.643 -17.845 17.145 1.00 33.88 80 GLY A C 1
ATOM 627 O O . GLY A 1 80 ? 3.913 -17.994 15.963 1.00 33.88 80 GLY A O 1
ATOM 628 N N . ASP A 1 81 ? 4.557 -17.709 18.110 1.00 36.66 81 ASP A N 1
ATOM 629 C CA . ASP A 1 81 ? 6.030 -17.780 18.014 1.00 36.66 81 ASP A CA 1
ATOM 630 C C . ASP A 1 81 ? 6.773 -16.594 17.344 1.00 36.66 81 ASP A C 1
ATOM 632 O O . ASP A 1 81 ? 7.114 -16.572 16.160 1.00 36.66 81 ASP A O 1
ATOM 636 N N . THR A 1 82 ? 7.054 -15.559 18.143 1.00 51.88 82 THR A N 1
ATOM 637 C CA . THR A 1 82 ? 7.596 -14.263 17.698 1.00 51.88 82 THR A CA 1
ATOM 638 C C . THR A 1 82 ? 9.101 -14.250 17.420 1.00 51.88 82 THR A C 1
ATOM 640 O O . THR A 1 82 ? 9.568 -13.365 16.701 1.00 51.88 82 THR A O 1
ATOM 643 N N . ARG A 1 83 ? 9.888 -15.202 17.944 1.00 51.91 83 ARG A N 1
ATOM 644 C CA . ARG A 1 83 ? 11.359 -15.147 17.829 1.00 51.91 83 ARG A CA 1
ATOM 645 C C . ARG A 1 83 ? 11.877 -15.753 16.525 1.00 51.91 83 ARG A C 1
ATOM 647 O O . ARG A 1 83 ? 12.713 -15.138 15.870 1.00 51.91 83 ARG A O 1
ATOM 654 N N . GLY A 1 84 ? 11.342 -16.908 16.122 1.00 52.06 84 GLY A N 1
ATOM 655 C CA . GLY A 1 84 ? 11.672 -17.534 14.836 1.00 52.06 84 GLY A CA 1
ATOM 656 C C . GLY A 1 84 ? 11.164 -16.715 13.646 1.00 52.06 84 GLY A C 1
ATOM 657 O O . GLY A 1 84 ? 11.886 -16.509 12.677 1.00 52.06 84 GLY A O 1
ATOM 658 N N . SER A 1 85 ? 9.957 -16.151 13.761 1.00 61.03 85 SER A N 1
ATOM 659 C CA . SER A 1 85 ? 9.350 -15.328 12.706 1.00 61.03 85 SER A CA 1
ATOM 660 C C . SER A 1 85 ? 10.079 -13.996 12.469 1.00 61.03 85 SER A C 1
ATOM 662 O O . SER A 1 85 ? 10.117 -13.513 11.338 1.00 61.03 85 SER A O 1
ATOM 664 N N . ARG A 1 86 ? 10.674 -13.388 13.506 1.00 61.94 86 ARG A N 1
ATOM 665 C CA . ARG A 1 86 ? 11.474 -12.162 13.345 1.00 61.94 86 ARG A CA 1
ATOM 666 C C . ARG A 1 86 ? 12.815 -12.447 12.661 1.00 61.94 86 ARG A C 1
ATOM 668 O O . ARG A 1 86 ? 13.199 -11.711 11.765 1.00 61.94 86 ARG A O 1
ATOM 675 N N . HIS A 1 87 ? 13.489 -13.542 13.016 1.00 68.44 87 HIS A N 1
ATOM 676 C CA . HIS A 1 87 ? 14.773 -13.887 12.397 1.00 68.44 87 HIS A CA 1
ATOM 677 C C . HIS A 1 87 ? 14.642 -14.165 10.890 1.00 68.44 87 HIS A C 1
ATOM 679 O O . HIS A 1 87 ? 15.426 -13.635 10.109 1.00 68.44 87 HIS A O 1
ATOM 685 N N . VAL A 1 88 ? 13.612 -14.915 10.483 1.00 68.25 88 VAL A N 1
ATOM 686 C CA . VAL A 1 88 ? 13.331 -15.204 9.064 1.00 68.25 88 VAL A CA 1
ATOM 687 C C . VAL A 1 88 ? 12.981 -13.931 8.282 1.00 68.25 88 VAL A C 1
ATOM 689 O O . VAL A 1 88 ? 13.384 -13.781 7.130 1.00 68.25 88 VAL A O 1
ATOM 692 N N . ARG A 1 89 ? 12.255 -12.985 8.897 1.00 69.81 89 ARG A N 1
ATOM 693 C CA . ARG A 1 89 ? 11.946 -11.688 8.272 1.00 69.81 89 ARG A CA 1
ATOM 694 C C . ARG A 1 89 ? 13.189 -10.826 8.080 1.00 69.81 89 ARG A C 1
ATOM 696 O O . ARG A 1 89 ? 13.335 -10.246 7.008 1.00 69.81 89 ARG A O 1
ATOM 703 N N . GLN A 1 90 ? 14.098 -10.816 9.055 1.00 71.25 90 GLN A N 1
ATOM 704 C CA . GLN A 1 90 ? 15.369 -10.102 8.940 1.00 71.25 90 GLN A CA 1
ATOM 705 C C . GLN A 1 90 ? 16.226 -10.652 7.792 1.00 71.25 90 GLN A C 1
ATOM 707 O O . GLN A 1 90 ? 16.677 -9.891 6.945 1.00 71.25 90 GLN A O 1
ATOM 712 N N . GLU A 1 91 ? 16.386 -11.976 7.702 1.00 73.19 91 GLU A N 1
ATOM 713 C CA . GLU A 1 91 ? 17.163 -12.608 6.624 1.00 73.19 91 GLU A CA 1
ATOM 714 C C . GLU A 1 91 ? 16.587 -12.297 5.232 1.00 73.19 91 GLU A C 1
ATOM 716 O O . GLU A 1 91 ? 17.324 -12.058 4.268 1.00 73.19 91 GLU A O 1
ATOM 721 N N . ALA A 1 92 ? 15.255 -12.261 5.118 1.00 72.00 92 ALA A N 1
ATOM 722 C CA . ALA A 1 92 ? 14.587 -11.850 3.892 1.00 72.00 92 ALA A CA 1
ATOM 723 C C . ALA A 1 92 ? 14.856 -10.370 3.572 1.00 72.00 92 ALA A C 1
ATOM 725 O O . ALA A 1 92 ? 15.222 -10.055 2.440 1.00 72.00 92 ALA A O 1
ATOM 726 N N . ALA A 1 93 ? 14.713 -9.472 4.550 1.00 71.50 93 ALA A N 1
ATOM 727 C CA . ALA A 1 93 ? 14.952 -8.039 4.386 1.00 71.50 93 ALA A CA 1
ATOM 728 C C . ALA A 1 93 ? 16.402 -7.740 3.959 1.00 71.50 93 ALA A C 1
ATOM 730 O O . ALA A 1 93 ? 16.616 -6.996 3.000 1.00 71.50 93 ALA A O 1
ATOM 731 N N . ASP A 1 94 ? 17.387 -8.387 4.585 1.00 75.31 94 ASP A N 1
ATOM 732 C CA . ASP A 1 94 ? 18.808 -8.260 4.235 1.00 75.31 94 ASP A CA 1
ATOM 733 C C . ASP A 1 94 ? 19.072 -8.720 2.789 1.00 75.31 94 ASP A C 1
ATOM 735 O O . ASP A 1 94 ? 19.830 -8.098 2.038 1.00 75.31 94 ASP A O 1
ATOM 739 N N . THR A 1 95 ? 18.388 -9.786 2.357 1.00 84.12 95 THR A N 1
ATOM 740 C CA . THR A 1 95 ? 18.456 -10.278 0.974 1.00 84.12 95 THR A CA 1
ATOM 741 C C . THR A 1 95 ? 17.919 -9.247 -0.023 1.00 84.12 95 THR A C 1
ATOM 743 O O . THR A 1 95 ? 18.491 -9.085 -1.104 1.00 84.12 95 THR A O 1
ATOM 746 N N . PHE A 1 96 ? 16.831 -8.545 0.307 1.00 75.81 96 PHE A N 1
ATOM 747 C CA . PHE A 1 96 ? 16.302 -7.470 -0.538 1.00 75.81 96 PHE A CA 1
ATOM 748 C C . PHE A 1 96 ? 17.249 -6.269 -0.583 1.00 75.81 96 PHE A C 1
ATOM 750 O O . PHE A 1 96 ? 17.545 -5.785 -1.672 1.00 75.81 96 PHE A O 1
ATOM 757 N N . LEU A 1 97 ? 17.830 -5.860 0.546 1.00 77.12 97 LEU A N 1
ATOM 758 C CA . LEU A 1 97 ? 18.817 -4.778 0.574 1.00 77.12 97 LEU A CA 1
ATOM 759 C C . LEU A 1 97 ? 20.033 -5.072 -0.325 1.00 77.12 97 LEU A C 1
ATOM 761 O O . LEU A 1 97 ? 20.486 -4.204 -1.079 1.00 77.12 97 LEU A O 1
ATOM 765 N N . ALA A 1 98 ? 20.534 -6.310 -0.297 1.00 76.81 98 ALA A N 1
ATOM 766 C CA . ALA A 1 98 ? 21.614 -6.747 -1.179 1.00 76.81 98 ALA A CA 1
ATOM 767 C C . ALA A 1 98 ? 21.207 -6.707 -2.665 1.00 76.81 98 ALA A C 1
ATOM 769 O O . ALA A 1 98 ? 21.975 -6.232 -3.503 1.00 76.81 98 ALA A O 1
ATOM 770 N N . LYS A 1 99 ? 19.989 -7.158 -3.004 1.00 79.94 99 LYS A N 1
ATOM 771 C CA . LYS A 1 99 ? 19.457 -7.101 -4.380 1.00 79.94 99 LYS A CA 1
ATOM 772 C C . LYS A 1 99 ? 19.303 -5.670 -4.882 1.00 79.94 99 LYS A C 1
ATOM 774 O O . LYS A 1 99 ? 19.735 -5.376 -5.995 1.00 79.94 99 LYS A O 1
ATOM 779 N N . GLY A 1 100 ? 18.742 -4.790 -4.057 1.00 76.19 100 GLY A N 1
ATOM 780 C CA . GLY A 1 100 ? 18.579 -3.379 -4.382 1.00 76.19 100 GLY A CA 1
ATOM 781 C C . GLY A 1 100 ? 19.923 -2.688 -4.610 1.00 76.19 100 GLY A C 1
ATOM 782 O O . GLY A 1 100 ? 20.090 -1.984 -5.604 1.00 76.19 100 GLY A O 1
ATOM 783 N N . SER A 1 101 ? 20.918 -2.976 -3.766 1.00 76.06 101 SER A N 1
ATOM 784 C CA . SER A 1 101 ? 22.284 -2.459 -3.935 1.00 76.06 101 SER A CA 1
ATOM 785 C C . SER A 1 101 ? 22.916 -2.931 -5.252 1.00 76.06 101 SER A C 1
ATOM 787 O O . SER A 1 101 ? 23.399 -2.114 -6.033 1.00 76.06 101 SER A O 1
ATOM 789 N N . ALA A 1 102 ? 22.821 -4.227 -5.565 1.00 79.25 102 ALA A N 1
ATOM 790 C CA . ALA A 1 102 ? 23.319 -4.777 -6.828 1.00 79.25 102 ALA A CA 1
ATOM 791 C C . ALA A 1 102 ? 22.591 -4.200 -8.060 1.00 79.25 102 ALA A C 1
ATOM 793 O O . ALA A 1 102 ? 23.189 -4.017 -9.123 1.00 79.25 102 ALA A O 1
ATOM 794 N N . ALA A 1 103 ? 21.293 -3.901 -7.943 1.00 77.31 103 ALA A N 1
ATOM 795 C CA . ALA A 1 103 ? 20.522 -3.262 -9.005 1.00 77.31 103 ALA A CA 1
ATOM 796 C C . ALA A 1 103 ? 20.990 -1.821 -9.270 1.00 77.31 103 ALA A C 1
ATOM 798 O O . ALA A 1 103 ? 21.066 -1.422 -10.434 1.00 77.31 103 ALA A O 1
ATOM 799 N N . LEU A 1 104 ? 21.358 -1.070 -8.225 1.00 77.00 104 LEU A N 1
ATOM 800 C CA . LEU A 1 104 ? 21.949 0.263 -8.369 1.00 77.00 104 LEU A CA 1
ATOM 801 C C . LEU A 1 104 ? 23.338 0.213 -9.008 1.00 77.00 104 LEU A C 1
ATOM 803 O O . LEU A 1 104 ? 23.578 0.959 -9.951 1.00 77.00 104 LEU A O 1
ATOM 807 N N . GLU A 1 105 ? 24.214 -0.699 -8.583 1.00 80.12 105 GLU A N 1
ATOM 808 C CA . GLU A 1 105 ? 25.535 -0.883 -9.210 1.00 80.12 105 GLU A CA 1
ATOM 809 C C . GLU A 1 105 ? 25.407 -1.203 -10.706 1.00 80.12 105 GLU A C 1
ATOM 811 O O . GLU A 1 105 ? 26.108 -0.646 -11.554 1.00 80.12 105 GLU A O 1
ATOM 816 N N . LYS A 1 106 ? 24.444 -2.063 -11.058 1.00 82.06 106 LYS A N 1
ATOM 817 C CA . LYS A 1 106 ? 24.127 -2.371 -12.454 1.00 82.06 106 LYS A CA 1
ATOM 818 C C . LYS A 1 106 ? 23.617 -1.145 -13.212 1.00 82.06 106 LYS A C 1
ATOM 820 O O . LYS A 1 106 ? 23.957 -0.973 -14.381 1.00 82.06 106 LYS A O 1
ATOM 825 N N . LEU A 1 107 ? 22.791 -0.315 -12.580 1.00 80.44 107 LEU A N 1
ATOM 826 C CA . LEU A 1 107 ? 22.288 0.918 -13.179 1.00 80.44 107 LEU A CA 1
ATOM 827 C C . LEU A 1 107 ? 23.426 1.918 -13.420 1.00 80.44 107 LEU A C 1
ATOM 829 O O . LEU A 1 107 ? 23.494 2.500 -14.502 1.00 80.44 107 LEU A O 1
ATOM 833 N N . GLU A 1 108 ? 24.355 2.058 -12.474 1.00 77.25 108 GLU A N 1
ATOM 834 C CA . GLU A 1 108 ? 25.549 2.895 -12.625 1.00 77.25 108 GLU A CA 1
ATOM 835 C C . GLU A 1 108 ? 26.429 2.425 -13.791 1.00 77.25 108 GLU A C 1
ATOM 837 O O . GLU A 1 108 ? 26.826 3.243 -14.623 1.00 77.25 108 GLU A O 1
ATOM 842 N N . ALA A 1 109 ? 26.663 1.113 -13.914 1.00 79.19 109 ALA A N 1
ATOM 843 C CA . ALA A 1 109 ? 27.415 0.538 -15.030 1.00 79.19 109 ALA A CA 1
ATOM 844 C C . ALA A 1 109 ? 26.751 0.831 -16.389 1.00 79.19 109 ALA A C 1
ATOM 846 O O . ALA A 1 109 ? 27.408 1.314 -17.312 1.00 79.19 109 ALA A O 1
ATOM 847 N N . LEU A 1 110 ? 25.431 0.632 -16.489 1.00 75.75 110 LEU A N 1
ATOM 848 C CA . LEU A 1 110 ? 24.659 0.903 -17.710 1.00 75.75 110 LEU A CA 1
ATOM 849 C C . LEU A 1 110 ? 24.609 2.392 -18.087 1.00 75.75 110 LEU A C 1
ATOM 851 O O . LEU A 1 110 ? 24.418 2.713 -19.258 1.00 75.75 110 LEU A O 1
ATOM 855 N N . CYS A 1 111 ? 24.760 3.297 -17.118 1.00 70.69 111 CYS A N 1
ATOM 856 C CA . CYS A 1 111 ? 24.855 4.737 -17.373 1.00 70.69 111 CYS A CA 1
ATOM 857 C C . CYS A 1 111 ? 26.272 5.178 -17.790 1.00 70.69 111 CYS A C 1
ATOM 859 O O . CYS A 1 111 ? 26.427 6.239 -18.401 1.00 70.69 111 CYS A O 1
ATOM 861 N N . GLY A 1 112 ? 27.301 4.410 -17.414 1.00 65.50 112 GLY A N 1
ATOM 862 C CA . GLY A 1 112 ? 28.712 4.716 -17.663 1.00 65.50 112 GLY A CA 1
ATOM 863 C C . GLY A 1 112 ? 29.246 4.194 -18.999 1.00 65.50 112 GLY A C 1
ATOM 864 O O . GLY A 1 112 ? 30.090 4.846 -19.617 1.00 65.50 112 GLY A O 1
ATOM 865 N N . GLU A 1 113 ? 28.750 3.050 -19.469 1.00 59.50 113 GLU A N 1
ATOM 866 C CA . GLU A 1 113 ? 29.062 2.513 -20.796 1.00 59.50 113 GLU A CA 1
ATOM 867 C C . GLU A 1 113 ? 28.278 3.301 -21.858 1.00 59.50 113 GLU A C 1
ATOM 869 O O . GLU A 1 113 ? 27.069 3.469 -21.727 1.00 59.50 113 GLU A O 1
ATOM 874 N N . GLY A 1 114 ? 28.958 3.831 -22.887 1.00 55.69 114 GLY A N 1
ATOM 875 C CA . GLY A 1 114 ? 28.368 4.685 -23.932 1.00 55.69 114 GLY A CA 1
ATOM 876 C C . GLY A 1 114 ? 26.992 4.192 -24.394 1.00 55.69 114 GLY A C 1
ATOM 877 O O . GLY A 1 114 ? 26.876 3.177 -25.076 1.00 55.69 114 GLY A O 1
ATOM 878 N N . SER A 1 115 ? 25.949 4.907 -23.968 1.00 58.03 115 SER A N 1
ATOM 879 C CA . SER A 1 115 ? 24.575 4.412 -23.852 1.00 58.03 115 SER A CA 1
ATOM 880 C C . SER A 1 115 ? 23.791 4.418 -25.169 1.00 58.03 115 SER A C 1
ATOM 882 O O . SER A 1 115 ? 22.633 4.830 -25.192 1.00 58.03 115 SER A O 1
ATOM 884 N N . GLU A 1 116 ? 24.388 3.992 -26.280 1.00 56.03 116 GLU A N 1
ATOM 885 C CA . GLU A 1 116 ? 23.692 4.010 -27.577 1.00 56.03 116 GLU A CA 1
ATOM 886 C C . GLU A 1 116 ? 22.584 2.942 -27.680 1.00 56.03 116 GLU A C 1
ATOM 888 O O . GLU A 1 116 ? 21.706 3.064 -28.527 1.00 56.03 116 GLU A O 1
ATOM 893 N N . ASN A 1 117 ? 22.559 1.938 -26.787 1.00 56.31 117 ASN A N 1
ATOM 894 C CA . ASN A 1 117 ? 21.642 0.790 -26.889 1.00 56.31 117 ASN A CA 1
ATOM 895 C C . ASN A 1 117 ? 20.690 0.569 -25.694 1.00 56.31 117 ASN A C 1
ATOM 897 O O . ASN A 1 117 ? 19.865 -0.346 -25.748 1.00 56.31 117 ASN A O 1
ATOM 901 N N . THR A 1 118 ? 20.765 1.355 -24.613 1.00 66.50 118 THR A N 1
ATOM 902 C CA . THR A 1 118 ? 19.921 1.114 -23.425 1.00 66.50 118 THR A CA 1
ATOM 903 C C . THR A 1 118 ? 18.669 1.984 -23.453 1.00 66.50 118 THR A C 1
ATOM 905 O O . THR A 1 118 ? 18.738 3.201 -23.310 1.00 66.50 118 THR A O 1
ATOM 908 N N . HIS A 1 119 ? 17.506 1.348 -23.603 1.00 74.75 119 HIS A N 1
ATOM 909 C CA . HIS A 1 119 ? 16.226 2.053 -23.638 1.00 74.75 119 HIS A CA 1
ATOM 910 C C . HIS A 1 119 ? 15.913 2.710 -22.273 1.00 74.75 119 HIS A C 1
ATOM 912 O O . HIS A 1 119 ? 15.990 2.017 -21.251 1.00 74.75 119 HIS A O 1
ATOM 918 N N . PRO A 1 120 ? 15.501 3.993 -22.223 1.00 76.50 120 PRO A N 1
ATOM 919 C CA . PRO A 1 120 ? 15.195 4.714 -20.981 1.00 76.50 120 PRO A CA 1
ATOM 920 C C . PRO A 1 120 ? 14.227 3.996 -20.039 1.00 76.50 120 PRO A C 1
ATOM 922 O O . PRO A 1 120 ? 14.433 3.977 -18.826 1.00 76.50 120 PRO A O 1
ATOM 925 N N . SER A 1 121 ? 13.211 3.328 -20.594 1.00 82.44 121 SER A N 1
ATOM 926 C CA . SER A 1 121 ? 12.260 2.537 -19.803 1.00 82.44 121 SER A CA 1
ATOM 927 C C . SER A 1 121 ? 12.944 1.422 -19.014 1.00 82.44 121 SER A C 1
ATOM 929 O O . SER A 1 121 ? 12.567 1.157 -17.877 1.00 82.44 121 SER A O 1
ATOM 931 N N . LYS A 1 122 ? 13.997 0.798 -19.559 1.00 83.69 122 LYS A N 1
ATOM 932 C CA . LYS A 1 122 ? 14.711 -0.270 -18.858 1.00 83.69 122 LYS A CA 1
ATOM 933 C C . LYS A 1 122 ? 15.508 0.261 -17.671 1.00 83.69 122 LYS A C 1
ATOM 935 O O . LYS A 1 122 ? 15.574 -0.417 -16.646 1.00 83.69 122 LYS A O 1
ATOM 940 N N . LEU A 1 123 ? 16.084 1.457 -17.799 1.00 83.56 123 LEU A N 1
ATOM 941 C CA . LEU A 1 123 ? 16.782 2.129 -16.703 1.00 83.56 123 LEU A CA 1
ATOM 942 C C . LEU A 1 123 ? 15.799 2.531 -15.600 1.00 83.56 123 LEU A C 1
ATOM 944 O O . LEU A 1 123 ? 16.036 2.217 -14.439 1.00 83.56 123 LEU A O 1
ATOM 948 N N . LEU A 1 124 ? 14.663 3.130 -15.967 1.00 86.38 124 LEU A N 1
ATOM 949 C CA . LEU A 1 124 ? 13.607 3.517 -15.026 1.00 86.38 124 LEU A CA 1
ATOM 950 C C . LEU A 1 124 ? 12.999 2.307 -14.300 1.00 86.38 124 LEU A C 1
ATOM 952 O O . LEU A 1 124 ? 12.794 2.353 -13.089 1.00 86.38 124 LEU A O 1
ATOM 956 N N . GLN A 1 125 ? 12.778 1.190 -14.996 1.00 90.56 125 GLN A N 1
ATOM 957 C CA . GLN A 1 125 ? 12.320 -0.060 -14.378 1.00 90.56 125 GLN A CA 1
ATOM 958 C C . GLN A 1 125 ? 13.349 -0.634 -13.394 1.00 90.56 125 GLN A C 1
ATOM 960 O O . GLN A 1 125 ? 12.978 -1.059 -12.302 1.00 90.56 125 GLN A O 1
ATOM 965 N N . LEU A 1 126 ? 14.640 -0.645 -13.755 1.00 87.38 126 LEU A N 1
ATOM 966 C CA . LEU A 1 126 ? 15.708 -1.102 -12.856 1.00 87.38 126 LEU A CA 1
ATOM 967 C C . LEU A 1 126 ? 15.834 -0.200 -11.625 1.00 87.38 126 LEU A C 1
ATOM 969 O O . LEU A 1 126 ? 15.967 -0.712 -10.516 1.00 87.38 126 LEU A O 1
ATOM 973 N N . TYR A 1 127 ? 15.736 1.117 -11.815 1.00 87.94 127 TYR A N 1
ATOM 974 C CA . TYR A 1 127 ? 15.703 2.082 -10.723 1.00 87.94 127 TYR A CA 1
ATOM 975 C C . TYR A 1 127 ? 14.526 1.822 -9.780 1.00 87.94 127 TYR A C 1
ATOM 977 O O . TYR A 1 127 ? 14.708 1.701 -8.573 1.00 87.94 127 TYR A O 1
ATOM 985 N N . THR A 1 128 ? 13.330 1.650 -10.343 1.00 91.56 128 THR A N 1
ATOM 986 C CA . THR A 1 128 ? 12.110 1.360 -9.580 1.00 91.56 128 THR A CA 1
ATOM 987 C C . THR A 1 128 ? 12.253 0.079 -8.762 1.00 91.56 128 THR A C 1
ATOM 989 O O . THR A 1 128 ? 11.893 0.057 -7.589 1.00 91.56 128 THR A O 1
ATOM 992 N N . GLN A 1 129 ? 12.823 -0.981 -9.346 1.00 91.62 129 GLN A N 1
ATOM 993 C CA . GLN A 1 129 ? 13.075 -2.229 -8.624 1.00 91.62 129 GLN A CA 1
ATOM 994 C C . GLN A 1 129 ? 14.052 -2.026 -7.461 1.00 91.62 129 GLN A C 1
ATOM 996 O O . GLN A 1 129 ? 13.813 -2.546 -6.376 1.00 91.62 129 GLN A O 1
ATOM 1001 N N . ALA A 1 130 ? 15.119 -1.248 -7.660 1.00 86.62 130 ALA A N 1
ATOM 1002 C CA . ALA A 1 130 ? 16.064 -0.935 -6.593 1.00 86.62 130 ALA A CA 1
ATOM 1003 C C . ALA A 1 130 ? 15.406 -0.134 -5.461 1.00 86.62 130 ALA A C 1
ATOM 1005 O O . ALA A 1 130 ? 15.584 -0.470 -4.292 1.00 86.62 130 ALA A O 1
ATOM 1006 N N . VAL A 1 131 ? 14.606 0.883 -5.806 1.00 90.06 131 VAL A N 1
ATOM 1007 C CA . VAL A 1 131 ? 13.813 1.662 -4.844 1.00 90.06 131 VAL A CA 1
ATOM 1008 C C . VAL A 1 131 ? 12.923 0.741 -4.025 1.00 90.06 131 VAL A C 1
ATOM 1010 O O . VAL A 1 131 ? 12.941 0.826 -2.799 1.00 90.06 131 VAL A O 1
ATOM 1013 N N . LEU A 1 132 ? 12.191 -0.167 -4.674 1.00 91.56 132 LEU A N 1
ATOM 1014 C CA . LEU A 1 132 ? 11.363 -1.155 -3.992 1.00 91.56 132 LEU A CA 1
ATOM 1015 C C . LEU A 1 132 ? 12.225 -2.020 -3.054 1.00 91.56 132 LEU A C 1
ATOM 1017 O O . LEU A 1 132 ? 11.996 -2.036 -1.847 1.00 91.56 132 LEU A O 1
ATOM 1021 N N . ASP A 1 133 ? 13.241 -2.706 -3.556 1.00 86.38 133 ASP A N 1
ATOM 1022 C CA . ASP A 1 133 ? 14.023 -3.649 -2.749 1.00 86.38 133 ASP A CA 1
ATOM 1023 C C . ASP A 1 133 ? 14.666 -2.985 -1.512 1.00 86.38 133 ASP A C 1
ATOM 1025 O O . ASP A 1 133 ? 14.625 -3.537 -0.413 1.00 86.38 133 ASP A O 1
ATOM 1029 N N . ILE A 1 134 ? 15.187 -1.765 -1.660 1.00 83.19 134 ILE A N 1
ATOM 1030 C CA . ILE A 1 134 ? 15.825 -1.012 -0.572 1.00 83.19 134 ILE A CA 1
ATOM 1031 C C . ILE A 1 134 ? 14.804 -0.534 0.463 1.00 83.19 134 ILE A C 1
ATOM 1033 O O . ILE A 1 134 ? 14.981 -0.743 1.662 1.00 83.19 134 ILE A O 1
ATOM 1037 N N . THR A 1 135 ? 13.713 0.089 0.017 1.00 88.38 135 THR A N 1
ATOM 1038 C CA . THR A 1 135 ? 12.685 0.592 0.941 1.00 88.38 135 THR A CA 1
ATOM 1039 C C . THR A 1 135 ? 12.006 -0.547 1.704 1.00 88.38 135 THR A C 1
ATOM 1041 O O . THR A 1 135 ? 11.529 -0.329 2.810 1.00 88.38 135 THR A O 1
ATOM 1044 N N . TYR A 1 136 ? 12.004 -1.777 1.168 1.00 88.88 136 TYR A N 1
ATOM 1045 C CA . TYR A 1 136 ? 11.359 -2.922 1.824 1.00 88.88 136 TYR A CA 1
ATOM 1046 C C . TYR A 1 136 ? 12.083 -3.291 3.115 1.00 88.88 136 TYR A C 1
ATOM 1048 O O . TYR A 1 136 ? 11.452 -3.628 4.118 1.00 88.88 136 TYR A O 1
ATOM 1056 N N . PHE A 1 137 ? 13.411 -3.192 3.091 1.00 85.31 137 PHE A N 1
ATOM 1057 C CA . PHE A 1 137 ? 14.233 -3.372 4.275 1.00 85.31 137 PHE A CA 1
ATOM 1058 C C . PHE A 1 137 ? 13.853 -2.353 5.356 1.00 85.31 137 PHE A C 1
ATOM 1060 O O . PHE A 1 137 ? 13.527 -2.734 6.476 1.00 85.31 137 PHE A O 1
ATOM 1067 N N . GLU A 1 138 ? 13.800 -1.067 5.010 1.00 85.75 138 GLU A N 1
ATOM 1068 C CA . GLU A 1 138 ? 13.485 -0.001 5.970 1.00 85.75 138 GLU A CA 1
ATOM 1069 C C . GLU A 1 138 ? 12.044 -0.079 6.503 1.00 85.75 138 GLU A C 1
ATOM 1071 O O . GLU A 1 138 ? 11.811 0.124 7.694 1.00 85.75 138 GLU A O 1
ATOM 1076 N N . GLU A 1 139 ? 11.077 -0.433 5.653 1.00 91.50 139 GLU A N 1
ATOM 1077 C CA . GLU A 1 139 ? 9.695 -0.714 6.063 1.00 91.50 139 GLU A CA 1
ATOM 1078 C C . GLU A 1 139 ? 9.627 -1.883 7.051 1.00 91.50 139 GLU A C 1
ATOM 1080 O O . GLU A 1 139 ? 8.906 -1.812 8.047 1.00 91.50 139 GLU A O 1
ATOM 1085 N N . SER A 1 140 ? 10.399 -2.945 6.804 1.00 89.94 140 SER A N 1
ATOM 1086 C CA . SER A 1 140 ? 10.454 -4.117 7.684 1.00 89.94 140 SER A CA 1
ATOM 1087 C C . SER A 1 140 ? 11.003 -3.754 9.063 1.00 89.94 140 SER A C 1
ATOM 1089 O O . SER A 1 140 ? 10.433 -4.183 10.066 1.00 89.94 140 SER A O 1
ATOM 1091 N N . GLN A 1 141 ? 12.031 -2.898 9.127 1.00 88.50 141 GLN A N 1
ATOM 1092 C CA . GLN A 1 141 ? 12.559 -2.392 10.398 1.00 88.50 141 GLN A CA 1
ATOM 1093 C C . GLN A 1 141 ? 11.493 -1.623 11.188 1.00 88.50 141 GLN A C 1
ATOM 1095 O O . GLN A 1 141 ? 11.303 -1.896 12.371 1.00 88.50 141 GLN A O 1
ATOM 1100 N N . LEU A 1 142 ? 10.741 -0.724 10.539 1.00 92.69 142 LEU A N 1
ATOM 1101 C CA . LEU A 1 142 ? 9.655 0.012 11.200 1.00 92.69 142 LEU A CA 1
ATOM 1102 C C . LEU A 1 142 ? 8.588 -0.922 11.778 1.00 92.69 142 LEU A C 1
ATOM 1104 O O . LEU A 1 142 ? 8.108 -0.697 12.887 1.00 92.69 142 LEU A O 1
ATOM 1108 N N . VAL A 1 143 ? 8.222 -1.971 11.040 1.00 92.38 143 VAL A N 1
ATOM 1109 C CA . VAL A 1 143 ? 7.248 -2.965 11.504 1.00 92.38 143 VAL A CA 1
ATOM 1110 C C . VAL A 1 143 ? 7.802 -3.775 12.679 1.00 92.38 143 VAL A C 1
ATOM 1112 O O . VAL A 1 143 ? 7.077 -4.035 13.638 1.00 92.38 143 VAL A O 1
ATOM 1115 N N . ASP A 1 144 ? 9.071 -4.177 12.633 1.00 91.44 144 ASP A N 1
ATOM 1116 C CA . ASP A 1 144 ? 9.686 -4.967 13.701 1.00 91.44 144 ASP A CA 1
ATOM 1117 C C . ASP A 1 144 ? 9.917 -4.168 14.988 1.00 91.44 144 ASP A C 1
ATOM 1119 O O . ASP A 1 144 ? 9.847 -4.747 16.079 1.00 91.44 144 ASP A O 1
ATOM 1123 N N . GLU A 1 145 ? 10.141 -2.863 14.866 1.00 92.69 145 GLU A N 1
ATOM 1124 C CA . GLU A 1 145 ? 10.263 -1.904 15.968 1.00 92.69 145 GLU A CA 1
ATOM 1125 C C . GLU A 1 145 ? 8.906 -1.358 16.449 1.00 92.69 145 GLU A C 1
ATOM 1127 O O . GLU A 1 145 ? 8.868 -0.562 17.385 1.00 92.69 145 GLU A O 1
ATOM 1132 N N . ASP A 1 146 ? 7.798 -1.803 15.845 1.00 94.31 146 ASP A N 1
ATOM 1133 C CA . ASP A 1 146 ? 6.430 -1.350 16.131 1.00 94.31 146 ASP A CA 1
ATOM 1134 C C . ASP A 1 146 ? 6.276 0.180 16.045 1.00 94.31 146 ASP A C 1
ATOM 1136 O O . ASP A 1 146 ? 5.707 0.826 16.923 1.00 94.31 146 ASP A O 1
ATOM 1140 N N . PHE A 1 147 ? 6.811 0.768 14.969 1.00 95.38 147 PHE A N 1
ATOM 1141 C CA . PHE A 1 147 ? 6.738 2.193 14.629 1.00 95.38 147 PHE A CA 1
ATOM 1142 C C . PHE A 1 147 ? 7.039 3.122 15.826 1.00 95.38 147 PHE A C 1
ATOM 1144 O O . PHE A 1 147 ? 6.107 3.726 16.373 1.00 95.38 147 PHE A O 1
ATOM 1151 N N . PRO A 1 148 ? 8.314 3.280 16.235 1.00 93.38 148 PRO A N 1
ATOM 1152 C CA . PRO A 1 148 ? 8.703 4.117 17.375 1.00 93.38 148 PRO A CA 1
ATOM 1153 C C . PRO A 1 148 ? 8.096 5.522 17.305 1.00 93.38 148 PRO A C 1
ATOM 1155 O O . PRO A 1 148 ? 8.073 6.141 16.239 1.00 93.38 148 PRO A O 1
ATOM 1158 N N . GLU A 1 149 ? 7.550 6.019 18.412 1.00 90.12 149 GLU A N 1
ATOM 1159 C CA . GLU A 1 149 ? 6.724 7.234 18.418 1.00 90.12 149 GLU A CA 1
ATOM 1160 C C . GLU A 1 149 ? 7.483 8.477 17.941 1.00 90.12 149 GLU A C 1
ATOM 1162 O O . GLU A 1 149 ? 6.935 9.286 17.196 1.00 90.12 149 GLU A O 1
ATOM 1167 N N . GLU A 1 150 ? 8.761 8.581 18.295 1.00 88.44 150 GLU A N 1
ATOM 1168 C CA . GLU A 1 150 ? 9.592 9.760 18.065 1.00 88.44 150 GLU A CA 1
ATOM 1169 C C . GLU A 1 150 ? 10.135 9.872 16.635 1.00 88.44 150 GLU A C 1
ATOM 1171 O O . GLU A 1 150 ? 10.553 10.954 16.230 1.00 88.44 150 GLU A O 1
ATOM 1176 N N . THR A 1 151 ? 10.195 8.767 15.883 1.00 90.19 151 THR A N 1
ATOM 1177 C CA . THR A 1 151 ? 10.896 8.714 14.582 1.00 90.19 151 THR A CA 1
ATOM 1178 C C . THR A 1 151 ? 10.052 8.167 13.436 1.00 90.19 151 THR A C 1
ATOM 1180 O O . THR A 1 151 ? 10.364 8.405 12.265 1.00 90.19 151 THR A O 1
ATOM 1183 N N . SER A 1 152 ? 8.988 7.420 13.738 1.00 93.69 152 SER A N 1
ATOM 1184 C CA . SER A 1 152 ? 8.234 6.688 12.718 1.00 93.69 152 SER A CA 1
ATOM 1185 C C . SER A 1 152 ? 7.506 7.596 11.735 1.00 93.69 152 SER A C 1
ATOM 1187 O O . SER A 1 152 ? 7.474 7.279 10.549 1.00 93.69 152 SER A O 1
ATOM 1189 N N . LEU A 1 153 ? 6.949 8.727 12.176 1.00 94.94 153 LEU A N 1
ATOM 1190 C CA . LEU A 1 153 ? 6.197 9.621 11.294 1.00 94.94 153 LEU A CA 1
ATOM 1191 C C . LEU A 1 153 ? 7.093 10.214 10.199 1.00 94.94 153 LEU A C 1
ATOM 1193 O O . LEU A 1 153 ? 6.734 10.201 9.019 1.00 94.94 153 LEU A O 1
ATOM 1197 N N . GLU A 1 154 ? 8.260 10.727 10.576 1.00 93.31 154 GLU A N 1
ATOM 1198 C CA . GLU A 1 154 ? 9.259 11.273 9.658 1.00 93.31 154 GLU A CA 1
ATOM 1199 C C . GLU A 1 154 ? 9.741 10.189 8.699 1.00 93.31 154 GLU A C 1
ATOM 1201 O O . GLU A 1 154 ? 9.790 10.424 7.490 1.00 93.31 154 GLU A O 1
ATOM 1206 N N . LYS A 1 155 ? 10.009 8.982 9.212 1.00 92.62 155 LYS A N 1
ATOM 1207 C CA . LYS A 1 155 ? 10.471 7.872 8.379 1.00 92.62 155 LYS A CA 1
ATOM 1208 C C . LYS A 1 155 ? 9.402 7.393 7.395 1.00 92.62 155 LYS A C 1
ATOM 1210 O O . LYS A 1 155 ? 9.704 7.158 6.230 1.00 92.62 155 LYS A O 1
ATOM 1215 N N . VAL A 1 156 ? 8.139 7.320 7.811 1.00 96.19 156 VAL A N 1
ATOM 1216 C CA . VAL A 1 156 ? 7.006 6.982 6.933 1.00 96.19 156 VAL A CA 1
ATOM 1217 C C . VAL A 1 156 ? 6.831 8.031 5.832 1.00 96.19 156 VAL A C 1
ATOM 1219 O O . VAL A 1 156 ? 6.615 7.668 4.673 1.00 96.19 156 VAL A O 1
ATOM 1222 N N . LYS A 1 157 ? 6.965 9.327 6.152 1.00 93.81 157 LYS A N 1
ATOM 1223 C CA . LYS A 1 157 ? 6.935 10.412 5.153 1.00 93.81 157 LYS A CA 1
ATOM 1224 C C . LYS A 1 157 ? 8.093 10.296 4.161 1.00 93.81 157 LYS A C 1
ATOM 1226 O O . LYS A 1 157 ? 7.871 10.435 2.960 1.00 93.81 157 LYS A O 1
ATOM 1231 N N . GLU A 1 158 ? 9.302 10.029 4.653 1.00 92.75 158 GLU A N 1
ATOM 1232 C CA . GLU A 1 158 ? 10.490 9.814 3.824 1.00 92.75 158 GLU A CA 1
ATOM 1233 C C . GLU A 1 158 ? 10.271 8.647 2.854 1.00 92.75 158 GLU A C 1
ATOM 1235 O O . GLU A 1 158 ? 10.376 8.835 1.645 1.00 92.75 158 GLU A O 1
ATOM 1240 N N . LEU A 1 159 ? 9.895 7.473 3.368 1.00 92.19 159 LEU A N 1
ATOM 1241 C CA . LEU A 1 159 ? 9.665 6.259 2.581 1.00 92.19 159 LEU A CA 1
ATOM 1242 C C . LEU A 1 159 ? 8.557 6.434 1.543 1.00 92.19 159 LEU A C 1
ATOM 1244 O O . LEU A 1 159 ? 8.733 6.069 0.383 1.00 92.19 159 LEU A O 1
ATOM 1248 N N . THR A 1 160 ? 7.443 7.060 1.923 1.00 93.94 160 THR A N 1
ATOM 1249 C CA . THR A 1 160 ? 6.340 7.348 0.991 1.00 93.94 160 THR A CA 1
ATOM 1250 C C . THR A 1 160 ? 6.787 8.279 -0.141 1.00 93.94 160 THR A C 1
ATOM 1252 O O . THR A 1 160 ? 6.371 8.102 -1.288 1.00 93.94 160 THR A O 1
ATOM 1255 N N . SER A 1 161 ? 7.658 9.246 0.164 1.00 92.94 161 SER A N 1
ATOM 1256 C CA . SER A 1 161 ? 8.278 10.121 -0.835 1.00 92.94 161 SER A CA 1
ATOM 1257 C C . SER A 1 161 ? 9.219 9.338 -1.761 1.00 92.94 161 SER A C 1
ATOM 1259 O O . SER A 1 161 ? 9.082 9.425 -2.978 1.00 92.94 161 SER A O 1
ATOM 1261 N N . VAL A 1 162 ? 10.090 8.474 -1.216 1.00 90.12 162 VAL A N 1
ATOM 1262 C CA . VAL A 1 162 ? 10.976 7.601 -2.020 1.00 90.12 162 VAL A CA 1
ATOM 1263 C C . VAL A 1 162 ? 10.187 6.709 -2.971 1.00 90.12 162 VAL A C 1
ATOM 1265 O O . VAL A 1 162 ? 10.538 6.585 -4.137 1.00 90.12 162 VAL A O 1
ATOM 1268 N N . LEU A 1 163 ? 9.096 6.111 -2.496 1.00 93.56 163 LEU A N 1
ATOM 1269 C CA . LEU A 1 163 ? 8.236 5.250 -3.307 1.00 93.56 163 LEU A CA 1
ATOM 1270 C C . LEU A 1 163 ? 7.448 6.009 -4.388 1.00 93.56 163 LEU A C 1
ATOM 1272 O O . LEU A 1 163 ? 6.882 5.372 -5.269 1.00 93.56 163 LEU A O 1
ATOM 1276 N N . SER A 1 164 ? 7.373 7.340 -4.327 1.00 92.94 164 SER A N 1
ATOM 1277 C CA . SER A 1 164 ? 6.725 8.160 -5.365 1.00 92.94 164 SER A CA 1
ATOM 1278 C C . SER A 1 164 ? 7.719 8.634 -6.432 1.00 92.94 164 SER A C 1
ATOM 1280 O O . SER A 1 164 ? 7.350 8.821 -7.589 1.00 92.94 164 SER A O 1
ATOM 1282 N N . GLU A 1 165 ? 9.000 8.711 -6.069 1.00 90.38 165 GLU A N 1
ATOM 1283 C CA . GLU A 1 165 ? 10.092 9.204 -6.908 1.00 90.38 165 GLU A CA 1
ATOM 1284 C C . GLU A 1 165 ? 10.197 8.541 -8.299 1.00 90.38 165 GLU A C 1
ATOM 1286 O O . GLU A 1 165 ? 10.455 9.256 -9.268 1.00 90.38 165 GLU A O 1
ATOM 1291 N N . PRO A 1 166 ? 9.973 7.220 -8.482 1.00 90.12 166 PRO A N 1
ATOM 1292 C CA . PRO A 1 166 ? 10.013 6.630 -9.818 1.00 90.12 166 PRO A CA 1
ATOM 1293 C C . PRO A 1 166 ? 8.958 7.187 -10.784 1.00 90.12 166 PRO A C 1
ATOM 1295 O O . PRO A 1 166 ? 9.232 7.306 -11.977 1.00 90.12 166 PRO A O 1
ATOM 1298 N N . GLU A 1 167 ? 7.764 7.531 -10.297 1.00 90.19 167 GLU A N 1
ATOM 1299 C CA . GLU A 1 167 ? 6.708 8.136 -11.122 1.00 90.19 167 GLU A CA 1
ATOM 1300 C C . GLU A 1 167 ? 7.025 9.601 -11.442 1.00 90.19 167 GLU A C 1
ATOM 1302 O O . GLU A 1 167 ? 6.850 10.043 -12.584 1.00 90.19 167 GLU A O 1
ATOM 1307 N N . ASP A 1 168 ? 7.542 10.333 -10.453 1.00 86.62 168 ASP A N 1
ATOM 1308 C CA . ASP A 1 168 ? 7.987 11.717 -10.624 1.00 86.62 168 ASP A CA 1
ATOM 1309 C C . ASP A 1 168 ? 9.087 11.787 -11.691 1.00 86.62 168 ASP A C 1
ATOM 1311 O O . ASP A 1 168 ? 9.011 12.595 -12.615 1.00 86.62 168 ASP A O 1
ATOM 1315 N N . LEU A 1 169 ? 10.040 10.851 -11.661 1.00 83.06 169 LEU A N 1
ATOM 1316 C CA . LEU A 1 169 ? 11.091 10.733 -12.669 1.00 83.06 169 LEU A CA 1
ATOM 1317 C C . LEU A 1 169 ? 10.570 10.491 -14.081 1.00 83.06 169 LEU A C 1
ATOM 1319 O O . LEU A 1 169 ? 11.087 11.091 -15.025 1.00 83.06 169 LEU A O 1
ATOM 1323 N N . VAL A 1 170 ? 9.584 9.604 -14.255 1.00 83.81 170 VAL A N 1
ATOM 1324 C CA . VAL A 1 170 ? 8.981 9.371 -15.579 1.00 83.81 170 VAL A CA 1
ATOM 1325 C C . VAL A 1 170 ? 8.421 10.685 -16.126 1.00 83.81 170 VAL A C 1
ATOM 1327 O O . VAL A 1 170 ? 8.677 11.029 -17.282 1.00 83.81 170 VAL A O 1
ATOM 1330 N N . THR A 1 171 ? 7.745 11.447 -15.265 1.00 81.56 171 THR A N 1
ATOM 1331 C CA . THR A 1 171 ? 7.148 12.745 -15.598 1.00 81.56 171 THR A CA 1
ATOM 1332 C C . THR A 1 171 ? 8.216 13.802 -15.916 1.00 81.56 171 THR A C 1
ATOM 1334 O O . THR A 1 171 ? 8.123 14.508 -16.921 1.00 81.56 171 THR A O 1
ATOM 1337 N N . GLU A 1 172 ? 9.272 13.894 -15.103 1.00 77.81 172 GLU A N 1
ATOM 1338 C CA . GLU A 1 172 ? 10.373 14.853 -15.270 1.00 77.81 172 GLU A CA 1
ATOM 1339 C C . GLU A 1 172 ? 11.221 14.586 -16.519 1.00 77.81 172 GLU A C 1
ATOM 1341 O O . GLU A 1 172 ? 11.717 15.520 -17.156 1.00 77.81 172 GLU A O 1
ATOM 1346 N N . CYS A 1 173 ? 11.362 13.321 -16.925 1.00 69.81 173 CYS A N 1
ATOM 1347 C CA . CYS A 1 173 ? 12.142 12.935 -18.101 1.00 69.81 173 CYS A CA 1
ATOM 1348 C C . CYS A 1 173 ? 11.502 13.360 -19.441 1.00 69.81 173 CYS A C 1
ATOM 1350 O O . CYS A 1 173 ? 12.022 13.002 -20.499 1.00 69.81 173 CYS A O 1
ATOM 1352 N N . SER A 1 174 ? 10.420 14.155 -19.413 1.00 61.41 174 SER A N 1
ATOM 1353 C CA . SER A 1 174 ? 9.673 14.655 -20.583 1.00 61.41 174 SER A CA 1
ATOM 1354 C C . SER A 1 174 ? 9.124 13.545 -21.481 1.00 61.41 174 SER A C 1
ATOM 1356 O O . SER A 1 174 ? 8.792 13.772 -22.646 1.00 61.41 174 SER A O 1
ATOM 1358 N N . ILE A 1 175 ? 9.000 12.340 -20.932 1.00 64.00 175 ILE A N 1
ATOM 1359 C CA . ILE A 1 175 ? 8.255 11.261 -21.551 1.00 64.00 175 ILE A CA 1
ATOM 1360 C C . ILE A 1 175 ? 6.797 11.557 -21.190 1.00 64.00 175 ILE A C 1
ATOM 1362 O O . ILE A 1 175 ? 6.369 11.262 -20.082 1.00 64.00 175 ILE A O 1
ATOM 1366 N N . ASN A 1 176 ? 6.043 12.210 -22.083 1.00 62.12 176 ASN A N 1
ATOM 1367 C CA . ASN A 1 176 ? 4.604 12.493 -21.908 1.00 62.12 176 ASN A CA 1
ATOM 1368 C C . ASN A 1 176 ? 3.749 11.203 -21.960 1.00 62.12 176 ASN A C 1
ATOM 1370 O O . ASN A 1 176 ? 2.686 11.168 -22.579 1.00 62.12 176 ASN A O 1
ATOM 1374 N N . GLU A 1 177 ? 4.234 10.121 -21.359 1.00 71.06 177 GLU A N 1
ATOM 1375 C CA . GLU A 1 177 ? 3.561 8.839 -21.249 1.00 71.06 177 GLU A CA 1
ATOM 1376 C C . GLU A 1 177 ? 3.180 8.600 -19.791 1.00 71.06 177 GLU A C 1
ATOM 1378 O O . GLU A 1 177 ? 3.905 8.963 -18.866 1.00 71.06 177 GLU A O 1
ATOM 1383 N N . ASP A 1 178 ? 2.024 7.975 -19.589 1.00 82.38 178 ASP A N 1
ATOM 1384 C CA . ASP A 1 178 ? 1.591 7.522 -18.270 1.00 82.38 178 ASP A CA 1
ATOM 1385 C C . ASP A 1 178 ? 2.673 6.604 -17.653 1.00 82.38 178 ASP A C 1
ATOM 1387 O O . ASP A 1 178 ? 3.163 5.712 -18.361 1.00 82.38 178 ASP A O 1
ATOM 1391 N N . PRO A 1 179 ? 3.047 6.770 -16.363 1.00 84.75 179 PRO A N 1
ATOM 1392 C CA . PRO A 1 179 ? 3.999 5.899 -15.673 1.00 84.75 179 PRO A CA 1
ATOM 1393 C C . PRO A 1 179 ? 3.767 4.402 -15.897 1.00 84.75 179 PRO A C 1
ATOM 1395 O O . PRO A 1 179 ? 4.733 3.641 -15.983 1.00 84.75 179 PRO A O 1
ATOM 1398 N N . ILE A 1 180 ? 2.511 3.972 -16.068 1.00 87.88 180 ILE A N 1
ATOM 1399 C CA . ILE A 1 180 ? 2.183 2.573 -16.365 1.00 87.88 180 ILE A CA 1
ATOM 1400 C C . ILE A 1 180 ? 2.776 2.070 -17.689 1.00 87.88 180 ILE A C 1
ATOM 1402 O O . ILE A 1 180 ? 3.153 0.903 -17.773 1.00 87.88 180 ILE A O 1
ATOM 1406 N N . ASN A 1 181 ? 2.911 2.926 -18.705 1.00 87.88 181 ASN A N 1
ATOM 1407 C CA . ASN A 1 181 ? 3.443 2.550 -20.019 1.00 87.88 181 ASN A CA 1
ATOM 1408 C C . ASN A 1 181 ? 4.964 2.358 -19.987 1.00 87.88 181 ASN A C 1
ATOM 1410 O O . ASN A 1 181 ? 5.506 1.543 -20.733 1.00 87.88 181 ASN A O 1
ATOM 1414 N N . ILE A 1 182 ? 5.652 3.078 -19.097 1.00 89.00 182 ILE A N 1
ATOM 1415 C CA . ILE A 1 182 ? 7.113 3.052 -18.984 1.00 89.00 182 ILE A CA 1
ATOM 1416 C C . ILE A 1 182 ? 7.577 2.015 -17.964 1.00 89.00 182 ILE A C 1
ATOM 1418 O O . ILE A 1 182 ? 8.446 1.189 -18.256 1.00 89.00 182 ILE A O 1
ATOM 1422 N N . LEU A 1 183 ? 6.995 2.039 -16.766 1.00 90.50 183 LEU A N 1
ATOM 1423 C CA . LEU A 1 183 ? 7.371 1.151 -15.667 1.00 90.50 183 LEU A CA 1
ATOM 1424 C C . LEU A 1 183 ? 6.695 -0.220 -15.782 1.00 90.50 183 LEU A C 1
ATOM 1426 O O . LEU A 1 183 ? 7.246 -1.223 -15.332 1.00 90.50 183 LEU A O 1
ATOM 1430 N N . GLY A 1 184 ? 5.535 -0.283 -16.432 1.00 91.75 184 GLY A N 1
ATOM 1431 C CA . GLY A 1 184 ? 4.708 -1.480 -16.490 1.00 91.75 184 GLY A CA 1
ATOM 1432 C C . GLY A 1 184 ? 3.807 -1.629 -15.264 1.00 91.75 184 GLY A C 1
ATOM 1433 O O . GLY A 1 184 ? 4.116 -1.173 -14.162 1.00 91.75 184 GLY A O 1
ATOM 1434 N N . THR A 1 185 ? 2.682 -2.316 -15.465 1.00 92.81 185 THR A N 1
ATOM 1435 C CA . THR A 1 185 ? 1.620 -2.507 -14.465 1.00 92.81 185 THR A CA 1
ATOM 1436 C C . THR A 1 185 ? 2.132 -3.069 -13.142 1.00 92.81 185 THR A C 1
ATOM 1438 O O . THR A 1 185 ? 1.794 -2.529 -12.098 1.00 92.81 185 THR A O 1
ATOM 1441 N N . GLU A 1 186 ? 2.978 -4.102 -13.174 1.00 92.81 186 GLU A N 1
ATOM 1442 C CA . GLU A 1 186 ? 3.468 -4.787 -11.967 1.00 92.81 186 GLU A CA 1
ATOM 1443 C C . GLU A 1 186 ? 4.232 -3.843 -11.023 1.00 92.81 186 GLU A C 1
ATOM 1445 O O . GLU A 1 186 ? 4.015 -3.855 -9.811 1.00 92.81 186 GLU A O 1
ATOM 1450 N N . LEU A 1 187 ? 5.115 -3.001 -11.572 1.00 94.94 187 LEU A N 1
ATOM 1451 C CA . LEU A 1 187 ? 5.927 -2.085 -10.771 1.00 94.94 187 LEU A CA 1
ATOM 1452 C C . LEU A 1 187 ? 5.081 -0.948 -10.209 1.00 94.94 187 LEU A C 1
ATOM 1454 O O . LEU A 1 187 ? 5.177 -0.654 -9.020 1.00 94.94 187 LEU A O 1
ATOM 1458 N N . VAL A 1 188 ? 4.223 -0.343 -11.035 1.00 95.00 188 VAL A N 1
ATOM 1459 C CA . VAL A 1 188 ? 3.349 0.743 -10.578 1.00 95.00 188 VAL A CA 1
ATOM 1460 C C . VAL A 1 188 ? 2.377 0.229 -9.515 1.00 95.00 188 VAL A C 1
ATOM 1462 O O . VAL A 1 188 ? 2.279 0.815 -8.441 1.00 95.00 188 VAL A O 1
ATOM 1465 N N . GLU A 1 189 ? 1.729 -0.913 -9.742 1.00 95.44 189 GLU A N 1
ATOM 1466 C CA . GLU A 1 189 ? 0.859 -1.549 -8.750 1.00 95.44 189 GLU A CA 1
ATOM 1467 C C . GLU A 1 189 ? 1.594 -1.794 -7.425 1.00 95.44 189 GLU A C 1
ATOM 1469 O O . GLU A 1 189 ? 1.059 -1.470 -6.364 1.00 95.44 189 GLU A O 1
ATOM 1474 N N . CYS A 1 190 ? 2.842 -2.272 -7.479 1.00 97.00 190 CYS A N 1
ATOM 1475 C CA . CYS A 1 190 ? 3.668 -2.489 -6.295 1.00 97.00 190 CYS A CA 1
ATOM 1476 C C . CYS A 1 190 ? 4.004 -1.181 -5.550 1.00 97.00 190 CYS A C 1
ATOM 1478 O O . CYS A 1 190 ? 3.895 -1.137 -4.324 1.00 97.00 190 CYS A O 1
ATOM 1480 N N . LEU A 1 191 ? 4.340 -0.091 -6.255 1.00 97.31 191 LEU A N 1
ATOM 1481 C CA . LEU A 1 191 ? 4.607 1.218 -5.633 1.00 97.31 191 LEU A CA 1
ATOM 1482 C C . LEU A 1 191 ? 3.384 1.746 -4.870 1.00 97.31 191 LEU A C 1
ATOM 1484 O O . LEU A 1 191 ? 3.501 2.268 -3.759 1.00 97.31 191 LEU A O 1
ATOM 1488 N N . TYR A 1 192 ? 2.190 1.620 -5.452 1.00 98.06 192 TYR A N 1
ATOM 1489 C CA . TYR A 1 192 ? 0.948 2.036 -4.796 1.00 98.06 192 TYR A CA 1
ATOM 1490 C C . TYR A 1 192 ? 0.541 1.095 -3.660 1.00 98.06 192 TYR A C 1
ATOM 1492 O O . TYR A 1 192 ? 0.147 1.569 -2.594 1.00 98.06 192 TYR A O 1
ATOM 1500 N N . TRP A 1 193 ? 0.692 -0.220 -3.847 1.00 98.06 193 TRP A N 1
ATOM 1501 C CA . TRP A 1 193 ? 0.493 -1.202 -2.783 1.00 98.06 193 TRP A CA 1
ATOM 1502 C C . TRP A 1 193 ? 1.337 -0.851 -1.561 1.00 98.06 193 TRP A C 1
ATOM 1504 O O . TRP A 1 193 ? 0.808 -0.753 -0.459 1.00 98.06 193 TRP A O 1
ATOM 1514 N N . ARG A 1 194 ? 2.635 -0.608 -1.753 1.00 98.06 194 ARG A N 1
ATOM 1515 C CA . ARG A 1 194 ? 3.565 -0.406 -0.641 1.00 98.06 194 ARG A CA 1
ATOM 1516 C C . ARG A 1 194 ? 3.369 0.905 0.092 1.00 98.06 194 ARG A C 1
ATOM 1518 O O . ARG A 1 194 ? 3.359 0.894 1.317 1.00 98.06 194 ARG A O 1
ATOM 1525 N N . ARG A 1 195 ? 3.085 2.003 -0.617 1.00 98.50 195 ARG A N 1
ATOM 1526 C CA . ARG A 1 195 ? 2.680 3.264 0.033 1.00 98.50 195 ARG A CA 1
ATOM 1527 C C . ARG A 1 195 ? 1.406 3.083 0.860 1.00 98.50 195 ARG A C 1
ATOM 1529 O O . ARG A 1 195 ? 1.347 3.512 2.011 1.00 98.50 195 ARG A O 1
ATOM 1536 N N . GLY A 1 196 ? 0.402 2.408 0.298 1.00 98.56 196 GLY A N 1
ATOM 1537 C CA . GLY A 1 196 ? -0.856 2.126 0.988 1.00 98.56 196 GLY A CA 1
ATOM 1538 C C . GLY A 1 196 ? -0.688 1.219 2.210 1.00 98.56 196 GLY A C 1
ATOM 1539 O O . GLY A 1 196 ? -1.214 1.519 3.279 1.00 98.56 196 GLY A O 1
ATOM 1540 N N . ALA A 1 197 ? 0.079 0.137 2.073 1.00 98.44 197 ALA A N 1
ATOM 1541 C CA . ALA A 1 197 ? 0.349 -0.823 3.138 1.00 98.44 197 ALA A CA 1
ATOM 1542 C C . ALA A 1 197 ? 1.197 -0.217 4.264 1.00 98.44 197 ALA A C 1
ATOM 1544 O O . ALA A 1 197 ? 0.881 -0.431 5.431 1.00 98.44 197 ALA A O 1
ATOM 1545 N N . LEU A 1 198 ? 2.219 0.584 3.945 1.00 98.38 198 LEU A N 1
ATOM 1546 C CA . LEU A 1 198 ? 3.026 1.287 4.944 1.00 98.38 198 LEU A CA 1
ATOM 1547 C C . LEU A 1 198 ? 2.163 2.234 5.788 1.00 98.38 198 LEU A C 1
ATOM 1549 O O . LEU A 1 198 ? 2.234 2.207 7.017 1.00 98.38 198 LEU A O 1
ATOM 1553 N N . LEU A 1 199 ? 1.301 3.025 5.140 1.00 98.62 199 LEU A N 1
ATOM 1554 C CA . LEU A 1 199 ? 0.372 3.914 5.839 1.00 98.62 199 LEU A CA 1
ATOM 1555 C C . LEU A 1 199 ? -0.666 3.144 6.658 1.00 98.62 199 LEU A C 1
ATOM 1557 O O . LEU A 1 199 ? -0.969 3.559 7.777 1.00 98.62 199 LEU A O 1
ATOM 1561 N N . TYR A 1 200 ? -1.171 2.019 6.147 1.00 98.69 200 TYR A N 1
ATOM 1562 C CA . TYR A 1 200 ? -2.042 1.128 6.910 1.00 98.69 200 TYR A CA 1
ATOM 1563 C C . TYR A 1 200 ? -1.347 0.632 8.182 1.00 98.69 200 TYR A C 1
ATOM 1565 O O . TYR A 1 200 ? -1.912 0.767 9.263 1.00 98.69 200 TYR A O 1
ATOM 1573 N N . MET A 1 201 ? -0.122 0.108 8.070 1.00 98.12 201 MET A N 1
ATOM 1574 C CA . MET A 1 201 ? 0.633 -0.429 9.207 1.00 98.12 201 MET A CA 1
ATOM 1575 C C . MET A 1 201 ? 0.925 0.656 10.245 1.00 98.12 201 MET A C 1
ATOM 1577 O O . MET A 1 201 ? 0.667 0.452 11.429 1.00 98.12 201 MET A O 1
ATOM 1581 N N . TYR A 1 202 ? 1.352 1.839 9.797 1.00 98.06 202 TYR A N 1
ATOM 1582 C CA . TYR A 1 202 ? 1.545 2.991 10.671 1.00 98.06 202 TYR A CA 1
ATOM 1583 C C . TYR A 1 202 ? 0.253 3.360 11.416 1.00 98.06 202 TYR A C 1
ATOM 1585 O O . TYR A 1 202 ? 0.241 3.422 12.645 1.00 98.06 202 TYR A O 1
ATOM 1593 N N . CYS A 1 203 ? -0.861 3.531 10.692 1.00 97.88 203 CYS A N 1
ATOM 1594 C CA . CYS A 1 203 ? -2.162 3.850 11.286 1.00 97.88 203 CYS A CA 1
ATOM 1595 C C . CYS A 1 203 ? -2.644 2.753 12.246 1.00 97.88 203 CYS A C 1
ATOM 1597 O O . CYS A 1 203 ? -3.219 3.053 13.293 1.00 97.88 203 CYS A O 1
ATOM 1599 N N . HIS A 1 204 ? -2.398 1.486 11.908 1.00 96.88 204 HIS A N 1
ATOM 1600 C CA . HIS A 1 204 ? -2.760 0.339 12.729 1.00 96.88 204 HIS A CA 1
ATOM 1601 C C . HIS A 1 204 ? -2.043 0.346 14.082 1.00 96.88 204 HIS A C 1
ATOM 1603 O O . HIS A 1 204 ? -2.649 -0.024 15.087 1.00 96.88 204 HIS A O 1
ATOM 1609 N N . THR A 1 205 ? -0.784 0.779 14.123 1.00 96.06 205 THR A N 1
ATOM 1610 C CA . THR A 1 205 ? -0.031 0.904 15.373 1.00 96.06 205 THR A CA 1
ATOM 1611 C C . THR A 1 205 ? -0.458 2.149 16.154 1.00 96.06 205 THR A C 1
ATOM 1613 O O . THR A 1 205 ? -0.827 2.052 17.325 1.00 96.06 205 THR A O 1
ATOM 1616 N N . VAL A 1 206 ? -0.475 3.331 15.526 1.00 94.94 206 VAL A N 1
ATOM 1617 C CA . VAL A 1 206 ? -0.714 4.587 16.265 1.00 94.94 206 VAL A CA 1
ATOM 1618 C C . VAL A 1 206 ? -2.157 4.760 16.740 1.00 94.94 206 VAL A C 1
ATOM 1620 O O . VAL A 1 206 ? -2.380 5.467 17.718 1.00 94.94 206 VAL A O 1
ATOM 1623 N N . LYS A 1 207 ? -3.146 4.086 16.130 1.00 94.00 207 LYS A N 1
ATOM 1624 C CA . LYS A 1 207 ? -4.546 4.137 16.606 1.00 94.00 207 LYS A CA 1
ATOM 1625 C C . LYS A 1 207 ? -4.720 3.613 18.036 1.00 94.00 207 LYS A C 1
ATOM 1627 O O . LYS A 1 207 ? -5.700 3.958 18.687 1.00 94.00 207 LYS A O 1
ATOM 1632 N N . GLU A 1 208 ? -3.807 2.761 18.508 1.00 92.81 208 GLU A N 1
ATOM 1633 C CA . GLU A 1 208 ? -3.823 2.224 19.874 1.00 92.81 208 GLU A CA 1
ATOM 1634 C C . GLU A 1 208 ? -3.165 3.189 20.884 1.00 92.81 208 GLU A C 1
ATOM 1636 O O . GLU A 1 208 ? -3.352 3.049 22.093 1.00 92.81 208 GLU A O 1
ATOM 1641 N N . ARG A 1 209 ? -2.439 4.214 20.412 1.00 93.06 209 ARG A N 1
ATOM 1642 C CA . ARG A 1 209 ? -1.777 5.236 21.239 1.00 93.06 209 ARG A CA 1
ATOM 1643 C C . ARG A 1 209 ? -2.726 6.405 21.483 1.00 93.06 209 ARG A C 1
ATOM 1645 O O . ARG A 1 209 ? -2.709 7.405 20.772 1.00 93.06 209 ARG A O 1
ATOM 1652 N N . SER A 1 210 ? -3.591 6.255 22.485 1.00 86.62 210 SER A N 1
ATOM 1653 C CA . SER A 1 210 ? -4.704 7.187 22.732 1.00 86.62 210 SER A CA 1
ATOM 1654 C C . SER A 1 210 ? -4.267 8.647 22.936 1.00 86.62 210 SER A C 1
ATOM 1656 O O . SER A 1 210 ? -4.940 9.537 22.426 1.00 86.62 210 SER A O 1
ATOM 1658 N N . GLU A 1 211 ? -3.157 8.896 23.639 1.00 91.50 211 GLU A N 1
ATOM 1659 C CA . GLU A 1 211 ? -2.625 10.253 23.874 1.00 91.50 211 GLU A CA 1
ATOM 1660 C C . GLU A 1 211 ? -2.113 10.880 22.569 1.00 91.50 211 GLU A C 1
ATOM 1662 O O . GLU A 1 211 ? -2.613 11.921 22.142 1.00 91.50 211 GLU A O 1
ATOM 1667 N N . TRP A 1 212 ? -1.222 10.177 21.860 1.00 92.38 212 TRP A N 1
ATOM 1668 C CA . TRP A 1 212 ? -0.699 10.618 20.565 1.00 92.38 212 TRP A CA 1
ATOM 1669 C C . TRP A 1 212 ? -1.816 10.905 19.553 1.00 92.38 212 TRP A C 1
ATOM 1671 O O . TRP A 1 212 ? -1.787 11.919 18.854 1.00 92.38 212 TRP A O 1
ATOM 1681 N N . LEU A 1 213 ? -2.828 10.034 19.479 1.00 91.62 213 LEU A N 1
ATOM 1682 C CA . LEU A 1 213 ? -3.937 10.170 18.535 1.00 91.62 213 LEU A CA 1
ATOM 1683 C C . LEU A 1 213 ? -4.770 11.433 18.789 1.00 91.62 213 LEU A C 1
ATOM 1685 O O . LEU A 1 213 ? -5.212 12.065 17.829 1.00 91.62 213 LEU A O 1
ATOM 1689 N N . GLN A 1 214 ? -4.987 11.805 20.053 1.00 89.88 214 GLN A N 1
ATOM 1690 C CA . GLN A 1 214 ? -5.723 13.024 20.403 1.00 89.88 214 GLN A CA 1
ATOM 1691 C C . GLN A 1 214 ? -4.988 14.278 19.929 1.00 89.88 214 GLN A C 1
ATOM 1693 O O . GLN A 1 214 ? -5.616 15.193 19.399 1.00 89.88 214 GLN A O 1
ATOM 1698 N N . GLU A 1 215 ? -3.665 14.297 20.066 1.00 93.06 215 GLU A N 1
ATOM 1699 C CA . GLU A 1 215 ? -2.826 15.425 19.653 1.00 93.06 215 GLU A CA 1
ATOM 1700 C C . GLU A 1 215 ? -2.627 15.489 18.131 1.00 93.06 215 GLU A C 1
ATOM 1702 O O . GLU A 1 215 ? -2.468 16.569 17.563 1.00 93.06 215 GLU A O 1
ATOM 1707 N N . ASN A 1 216 ? -2.683 14.341 17.447 1.00 93.81 216 ASN A N 1
ATOM 1708 C CA . ASN A 1 216 ? -2.287 14.203 16.044 1.00 93.81 216 ASN A CA 1
ATOM 1709 C C . ASN A 1 216 ? -3.428 13.737 15.121 1.00 93.81 216 ASN A C 1
ATOM 1711 O O . ASN A 1 216 ? -3.179 13.210 14.032 1.00 93.81 216 ASN A O 1
ATOM 1715 N N . ILE A 1 217 ? -4.692 13.957 15.503 1.00 94.00 217 ILE A N 1
ATOM 1716 C CA . ILE A 1 217 ? -5.863 13.441 14.771 1.00 94.00 217 ILE A CA 1
ATOM 1717 C C . ILE A 1 217 ? -5.914 13.881 13.299 1.00 94.00 217 ILE A C 1
ATOM 1719 O O . ILE A 1 217 ? -6.318 13.104 12.433 1.00 94.00 217 ILE A O 1
ATOM 1723 N N . ALA A 1 218 ? -5.463 15.099 12.985 1.00 94.19 218 ALA A N 1
ATOM 1724 C CA . ALA A 1 218 ? -5.410 15.609 11.615 1.00 94.19 218 ALA A CA 1
ATOM 1725 C C . ALA A 1 218 ? -4.356 14.875 10.768 1.00 94.19 218 ALA A C 1
ATOM 1727 O O . ALA A 1 218 ? -4.617 14.517 9.617 1.00 94.19 218 ALA A O 1
ATOM 1728 N N . ILE A 1 219 ? -3.185 14.594 11.353 1.00 94.94 219 ILE A N 1
ATOM 1729 C CA . ILE A 1 219 ? -2.120 13.809 10.713 1.00 94.94 219 ILE A CA 1
ATOM 1730 C C . ILE A 1 219 ? -2.618 12.385 10.477 1.00 94.94 219 ILE A C 1
ATOM 1732 O O . ILE A 1 219 ? -2.514 11.880 9.362 1.00 94.94 219 ILE A O 1
ATOM 1736 N N . PHE A 1 220 ? -3.241 11.777 11.487 1.00 96.25 220 PHE A N 1
ATOM 1737 C CA . PHE A 1 220 ? -3.843 10.454 11.373 1.00 96.25 220 PHE A CA 1
ATOM 1738 C C . PHE A 1 220 ? -4.899 10.402 10.256 1.00 96.25 220 PHE A C 1
ATOM 1740 O O . PHE A 1 220 ? -4.812 9.560 9.363 1.00 96.25 220 PHE A O 1
ATOM 1747 N N . LYS A 1 221 ? -5.843 11.356 10.224 1.00 95.31 221 LYS A N 1
ATOM 1748 C CA . LYS A 1 221 ? -6.865 11.468 9.166 1.00 95.31 221 LYS A CA 1
ATOM 1749 C C . LYS A 1 221 ? -6.231 11.609 7.782 1.00 95.31 221 LYS A C 1
ATOM 1751 O O . LYS A 1 221 ? -6.722 11.000 6.830 1.00 95.31 221 LYS A O 1
ATOM 1756 N N . LYS A 1 222 ? -5.144 12.375 7.652 1.00 95.62 222 LYS A N 1
ATOM 1757 C CA . LYS A 1 222 ? -4.395 12.500 6.395 1.00 95.62 222 LYS A CA 1
ATOM 1758 C C . LYS A 1 222 ? -3.764 11.167 5.981 1.00 95.62 222 LYS A C 1
ATOM 1760 O O . LYS A 1 222 ? -3.982 10.742 4.852 1.00 95.62 222 LYS A O 1
ATOM 1765 N N . CYS A 1 223 ? -3.072 10.479 6.891 1.00 97.50 223 CYS A N 1
ATOM 1766 C CA . CYS A 1 223 ? -2.474 9.167 6.628 1.00 97.50 223 CYS A CA 1
ATOM 1767 C C . CYS A 1 223 ? -3.517 8.132 6.181 1.00 97.50 223 CYS A C 1
ATOM 1769 O O . CYS A 1 223 ? -3.274 7.413 5.215 1.00 97.50 223 CYS A O 1
ATOM 1771 N N . LEU A 1 224 ? -4.698 8.103 6.811 1.00 97.81 224 LEU A N 1
ATOM 1772 C CA . LEU A 1 224 ? -5.805 7.244 6.379 1.00 97.81 224 LEU A CA 1
ATOM 1773 C C . LEU A 1 224 ? -6.275 7.585 4.962 1.00 97.81 224 LEU A C 1
ATOM 1775 O O . LEU A 1 224 ? -6.456 6.695 4.136 1.00 97.81 224 LEU A O 1
ATOM 1779 N N . ASN A 1 225 ? -6.474 8.874 4.672 1.00 96.44 225 ASN A N 1
ATOM 1780 C CA . ASN A 1 225 ? -6.911 9.321 3.352 1.00 96.44 225 ASN A CA 1
ATOM 1781 C C . ASN A 1 225 ? -5.900 8.932 2.269 1.00 96.44 225 ASN A C 1
ATOM 1783 O O . ASN A 1 225 ? -6.283 8.353 1.256 1.00 96.44 225 ASN A O 1
ATOM 1787 N N . ASP A 1 226 ? -4.621 9.224 2.488 1.00 97.19 226 ASP A N 1
ATOM 1788 C CA . ASP A 1 226 ? -3.561 8.931 1.525 1.00 97.19 226 ASP A CA 1
ATOM 1789 C C . ASP A 1 226 ? -3.386 7.416 1.349 1.00 97.19 226 ASP A C 1
ATOM 1791 O O . ASP A 1 226 ? -3.350 6.934 0.218 1.00 97.19 226 ASP A O 1
ATOM 1795 N N . GLY A 1 227 ? -3.411 6.645 2.443 1.00 98.25 227 GLY A N 1
ATOM 1796 C CA . GLY A 1 227 ? -3.340 5.183 2.409 1.00 98.25 227 GLY A CA 1
ATOM 1797 C C . GLY A 1 227 ? -4.467 4.567 1.585 1.00 98.25 227 GLY A C 1
ATOM 1798 O O . GLY A 1 227 ? -4.217 3.761 0.688 1.00 98.25 227 GLY A O 1
ATOM 1799 N N . VAL A 1 228 ? -5.707 5.006 1.818 1.00 98.25 228 VAL A N 1
ATOM 1800 C CA . VAL A 1 228 ? -6.875 4.564 1.044 1.00 98.25 228 VAL A CA 1
ATOM 1801 C C . VAL A 1 228 ? -6.749 4.955 -0.430 1.00 98.25 228 VAL A C 1
ATOM 1803 O O . VAL A 1 228 ? -7.020 4.126 -1.297 1.00 98.25 228 VAL A O 1
ATOM 1806 N N . ARG A 1 229 ? -6.302 6.178 -0.755 1.00 97.19 229 ARG A N 1
ATOM 1807 C CA . ARG A 1 229 ? -6.089 6.584 -2.159 1.00 97.19 229 ARG A CA 1
ATOM 1808 C C . ARG A 1 229 ? -5.063 5.700 -2.853 1.00 97.19 229 ARG A C 1
ATOM 1810 O O . ARG A 1 229 ? -5.308 5.285 -3.986 1.00 97.19 229 ARG A O 1
ATOM 1817 N N . TYR A 1 230 ? -3.951 5.388 -2.190 1.00 98.25 230 TYR A N 1
ATOM 1818 C CA . TYR A 1 230 ? -2.923 4.542 -2.782 1.00 98.25 230 TYR A CA 1
ATOM 1819 C C . TYR A 1 230 ? -3.429 3.123 -3.042 1.00 98.25 230 TYR A C 1
ATOM 1821 O O . TYR A 1 230 ? -3.263 2.617 -4.150 1.00 98.25 230 TYR A O 1
ATOM 1829 N N . LEU A 1 231 ? -4.122 2.510 -2.079 1.00 98.38 231 LEU A N 1
ATOM 1830 C CA . LEU A 1 231 ? -4.702 1.176 -2.260 1.00 98.38 231 LEU A CA 1
ATOM 1831 C C . LEU A 1 231 ? -5.786 1.155 -3.346 1.00 98.38 231 LEU A C 1
ATOM 1833 O O . LEU A 1 231 ? -5.841 0.229 -4.151 1.00 98.38 231 LEU A O 1
ATOM 1837 N N . MET A 1 232 ? -6.612 2.198 -3.434 1.00 96.12 232 MET A N 1
ATOM 1838 C CA . MET A 1 232 ? -7.606 2.317 -4.502 1.00 96.12 232 MET A CA 1
ATOM 1839 C C . MET A 1 232 ? -6.971 2.452 -5.880 1.00 96.12 232 MET A C 1
ATOM 1841 O O . MET A 1 232 ? -7.444 1.851 -6.845 1.00 96.12 232 MET A O 1
ATOM 1845 N N . LYS A 1 233 ? -5.888 3.223 -5.978 1.00 95.06 233 LYS A N 1
ATOM 1846 C CA . LYS A 1 233 ? -5.138 3.369 -7.221 1.00 95.06 233 LYS A CA 1
ATOM 1847 C C . LYS A 1 233 ? -4.468 2.047 -7.609 1.00 95.06 233 LYS A C 1
ATOM 1849 O O . LYS A 1 233 ? -4.609 1.638 -8.758 1.00 95.06 233 LYS A O 1
ATOM 1854 N N . MET A 1 234 ? -3.870 1.334 -6.651 1.00 95.62 234 MET A N 1
ATOM 1855 C CA . MET A 1 234 ? -3.331 -0.023 -6.823 1.00 95.62 234 MET A CA 1
ATOM 1856 C C . MET A 1 234 ? -4.371 -0.982 -7.421 1.00 95.62 234 MET A C 1
ATOM 1858 O O . MET A 1 234 ? -4.134 -1.562 -8.478 1.00 95.62 234 MET A O 1
ATOM 1862 N N . LEU A 1 235 ? -5.569 -1.048 -6.828 1.00 94.69 235 LEU A N 1
ATOM 1863 C CA . LEU A 1 235 ? -6.673 -1.899 -7.292 1.00 94.69 235 LEU A CA 1
ATOM 1864 C C . LEU A 1 235 ? -7.211 -1.522 -8.687 1.00 94.69 235 LEU A C 1
ATOM 1866 O O . LEU A 1 235 ? -7.976 -2.287 -9.272 1.00 94.69 235 LEU A O 1
ATOM 1870 N N . SER A 1 236 ? -6.855 -0.347 -9.214 1.00 92.88 236 SER A N 1
ATOM 1871 C CA . SER A 1 236 ? -7.356 0.162 -10.497 1.00 92.88 236 SER A CA 1
ATOM 1872 C C . SER A 1 236 ? -6.459 -0.147 -11.699 1.00 92.88 236 SER A C 1
ATOM 1874 O O . SER A 1 236 ? -6.889 0.051 -12.834 1.00 92.88 236 SER A O 1
ATOM 1876 N N . PHE A 1 237 ? -5.227 -0.624 -11.486 1.00 89.25 237 PHE A N 1
ATOM 1877 C CA . PHE A 1 237 ? -4.270 -0.807 -12.585 1.00 89.25 237 PHE A CA 1
ATOM 1878 C C . PHE A 1 237 ? -4.535 -2.030 -13.455 1.00 89.25 237 PHE A C 1
ATOM 1880 O O . PHE A 1 237 ? -4.101 -2.068 -14.608 1.00 89.25 237 PHE A O 1
ATOM 1887 N N . ARG A 1 238 ? -5.256 -3.024 -12.935 1.00 86.06 238 ARG A N 1
ATOM 1888 C CA . ARG A 1 238 ? -5.641 -4.207 -13.702 1.00 86.06 238 ARG A CA 1
ATOM 1889 C C . ARG A 1 238 ? -7.098 -4.116 -14.125 1.00 86.06 238 ARG A C 1
ATOM 1891 O O . ARG A 1 238 ? -7.988 -3.853 -13.322 1.00 86.06 238 ARG A O 1
ATOM 1898 N N . CYS A 1 239 ? -7.344 -4.370 -15.406 1.00 73.50 239 CYS A N 1
ATOM 1899 C CA . CYS A 1 239 ? -8.697 -4.446 -15.939 1.00 73.50 239 CYS A CA 1
ATOM 1900 C C . CYS A 1 239 ? -9.300 -5.824 -15.619 1.00 73.50 239 CYS A C 1
ATOM 1902 O O . CYS A 1 239 ? -8.648 -6.834 -15.903 1.00 73.50 239 CYS A O 1
ATOM 1904 N N . PRO A 1 240 ? -10.530 -5.901 -15.078 1.00 78.62 240 PRO A N 1
ATOM 1905 C CA . PRO A 1 240 ? -11.216 -7.174 -14.907 1.00 78.62 240 PRO A CA 1
ATOM 1906 C C . PRO A 1 240 ? -11.331 -7.927 -16.238 1.00 78.62 240 PRO A C 1
ATOM 1908 O O . PRO A 1 240 ? -11.707 -7.351 -17.265 1.00 78.62 240 PRO A O 1
ATOM 1911 N N . LEU A 1 241 ? -11.001 -9.219 -16.237 1.00 70.44 241 LEU A N 1
ATOM 1912 C CA . LEU A 1 241 ? -10.998 -10.007 -17.467 1.00 70.44 241 LEU A CA 1
ATOM 1913 C C . LEU A 1 241 ? -12.435 -10.313 -17.903 1.00 70.44 241 LEU A C 1
ATOM 1915 O O . LEU A 1 241 ? -13.193 -10.970 -17.188 1.00 70.44 241 LEU A O 1
ATOM 1919 N N . ARG A 1 242 ? -12.800 -9.882 -19.117 1.00 64.06 242 ARG A N 1
ATOM 1920 C CA . ARG A 1 242 ? -13.991 -10.394 -19.807 1.00 64.06 242 ARG A CA 1
ATOM 1921 C C . ARG A 1 242 ? -13.653 -11.776 -20.345 1.00 64.06 242 ARG A C 1
ATOM 1923 O O . ARG A 1 242 ? -13.026 -11.901 -21.393 1.00 64.06 242 ARG A O 1
ATOM 1930 N N . ILE A 1 243 ? -14.013 -12.808 -19.596 1.00 60.44 243 ILE A N 1
ATOM 1931 C CA . ILE A 1 243 ? -13.819 -14.191 -20.025 1.00 60.44 243 ILE A CA 1
ATOM 1932 C C . ILE A 1 243 ? -14.837 -14.457 -21.138 1.00 60.44 243 ILE A C 1
ATOM 1934 O O . ILE A 1 243 ? -16.014 -14.684 -20.870 1.00 60.44 243 ILE A O 1
ATOM 1938 N N . ASN A 1 244 ? -14.394 -14.330 -22.392 1.00 55.69 244 ASN A N 1
ATOM 1939 C CA . ASN A 1 244 ? -15.170 -14.746 -23.559 1.00 55.69 244 ASN A CA 1
ATOM 1940 C C . ASN A 1 244 ? -15.364 -16.271 -23.537 1.00 55.69 244 ASN A C 1
ATOM 1942 O O . ASN A 1 244 ? -14.509 -17.001 -23.035 1.00 55.69 244 ASN A O 1
ATOM 1946 N N . GLU A 1 245 ? -16.458 -16.739 -24.141 1.00 52.31 245 GLU A N 1
ATOM 1947 C CA . GLU A 1 245 ? -16.864 -18.155 -24.217 1.00 52.31 245 GLU A CA 1
ATOM 1948 C C . GLU A 1 245 ? -15.783 -19.093 -24.807 1.00 52.31 245 GLU A C 1
ATOM 1950 O O . GLU A 1 245 ? -15.808 -20.293 -24.542 1.00 52.31 245 GLU A O 1
ATOM 1955 N N . ASP A 1 246 ? -14.790 -18.549 -25.525 1.00 52.16 246 ASP A N 1
ATOM 1956 C CA . ASP A 1 246 ? -13.706 -19.297 -26.181 1.00 52.16 246 ASP A CA 1
ATOM 1957 C C . ASP A 1 246 ? -12.497 -19.625 -25.277 1.00 52.16 246 ASP A C 1
ATOM 1959 O O . ASP A 1 246 ? -11.641 -20.428 -25.657 1.00 52.16 246 ASP A O 1
ATOM 1963 N N . VAL A 1 247 ? -12.400 -19.044 -24.072 1.00 57.12 247 VAL A N 1
ATOM 1964 C CA . VAL A 1 247 ? -11.360 -19.389 -23.082 1.00 57.12 247 VAL A CA 1
ATOM 1965 C C . VAL A 1 247 ? -12.016 -20.117 -21.916 1.00 57.12 247 VAL A C 1
ATOM 1967 O O . VAL A 1 247 ? -12.462 -19.516 -20.941 1.00 57.12 247 VAL A O 1
ATOM 1970 N N . SER A 1 248 ? -12.063 -21.446 -22.004 1.00 56.41 248 SER A N 1
ATOM 1971 C CA . SER A 1 248 ? -12.544 -22.293 -20.911 1.00 56.41 248 SER A CA 1
ATOM 1972 C C . SER A 1 248 ? -11.529 -22.303 -19.764 1.00 56.41 248 SER A C 1
ATOM 1974 O O . SER A 1 248 ? -10.665 -23.181 -19.694 1.00 56.41 248 SER A O 1
ATOM 1976 N N . LEU A 1 249 ? -11.652 -21.367 -18.823 1.00 61.28 249 LEU A N 1
ATOM 1977 C CA . LEU A 1 249 ? -11.062 -21.553 -17.500 1.00 61.28 249 LEU A CA 1
ATOM 1978 C C . LEU A 1 249 ? -11.733 -22.772 -16.857 1.00 61.28 249 LEU A C 1
ATOM 1980 O O . LEU A 1 249 ? -12.942 -22.790 -16.641 1.00 61.28 249 LEU A O 1
ATOM 1984 N N . GLN A 1 250 ? -10.945 -23.818 -16.598 1.00 65.69 250 GLN A N 1
ATOM 1985 C CA . GLN A 1 250 ? -11.453 -25.056 -15.995 1.00 65.69 250 GLN A CA 1
ATOM 1986 C C . GLN A 1 250 ? -11.964 -24.829 -14.566 1.00 65.69 250 GLN A C 1
ATOM 1988 O O . GLN A 1 250 ? -12.845 -25.554 -14.109 1.00 65.69 250 GLN A O 1
ATOM 1993 N N . ASP A 1 251 ? -11.435 -23.808 -13.889 1.00 83.50 251 ASP A N 1
ATOM 1994 C CA . ASP A 1 251 ? -11.861 -23.395 -12.561 1.00 83.50 251 ASP A CA 1
ATOM 1995 C C . ASP A 1 251 ? -12.764 -22.151 -12.623 1.00 83.50 251 ASP A C 1
ATOM 1997 O O . ASP A 1 251 ? -12.333 -21.049 -12.985 1.00 83.50 251 ASP A O 1
ATOM 200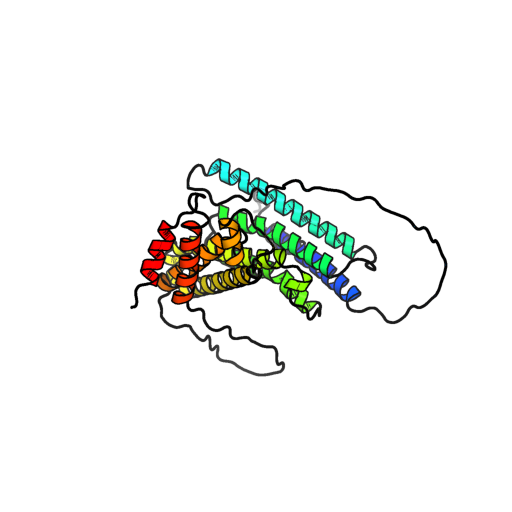1 N N . LYS A 1 252 ? -14.031 -22.345 -12.244 1.00 85.38 252 LYS A N 1
ATOM 2002 C CA . LYS A 1 252 ? -15.055 -21.296 -12.190 1.00 85.38 252 LYS A CA 1
ATOM 2003 C C . LYS A 1 252 ? -14.764 -20.254 -11.111 1.00 85.38 252 LYS A C 1
ATOM 2005 O O . LYS A 1 252 ? -15.150 -19.099 -11.284 1.00 85.38 252 LYS A O 1
ATOM 2010 N N . ASP A 1 253 ? -14.086 -20.640 -10.034 1.00 89.00 253 ASP A N 1
ATOM 2011 C CA . ASP A 1 253 ? -13.780 -19.734 -8.930 1.00 89.00 253 ASP A CA 1
ATOM 2012 C C . ASP A 1 253 ? -12.640 -18.787 -9.315 1.00 89.00 253 ASP A C 1
ATOM 2014 O O . ASP A 1 253 ? -12.789 -17.570 -9.189 1.00 89.00 253 ASP A O 1
ATOM 2018 N N . THR A 1 254 ? -11.571 -19.302 -9.933 1.00 88.12 254 THR A N 1
ATOM 2019 C CA . THR A 1 254 ? -10.530 -18.468 -10.562 1.00 88.12 254 THR A CA 1
ATOM 2020 C C . THR A 1 254 ? -11.112 -17.532 -11.626 1.00 88.12 254 THR A C 1
ATOM 2022 O O . THR A 1 254 ? -10.802 -16.341 -11.643 1.00 88.12 254 THR A O 1
ATOM 2025 N N . ALA A 1 255 ? -11.995 -18.034 -12.495 1.00 86.94 255 ALA A N 1
ATOM 2026 C CA . ALA A 1 255 ? -12.686 -17.211 -13.489 1.00 86.94 255 ALA A CA 1
ATOM 2027 C C . ALA A 1 255 ? -13.447 -16.041 -12.847 1.00 86.94 255 ALA A C 1
ATOM 2029 O O . ALA A 1 255 ? -13.323 -14.891 -13.276 1.00 86.94 255 ALA A O 1
ATOM 2030 N N . ARG A 1 256 ? -14.198 -16.325 -11.780 1.00 89.75 256 ARG A N 1
ATOM 2031 C CA . ARG A 1 256 ? -14.953 -15.311 -11.049 1.00 89.75 256 ARG A CA 1
ATOM 2032 C C . ARG A 1 256 ? -14.035 -14.262 -10.422 1.00 89.75 256 ARG A C 1
ATOM 2034 O O . ARG A 1 256 ? -14.283 -13.076 -10.623 1.00 89.75 256 ARG A O 1
ATOM 2041 N N . LEU A 1 257 ? -12.957 -14.669 -9.752 1.00 91.38 257 LEU A N 1
ATOM 2042 C CA . LEU A 1 257 ? -11.971 -13.752 -9.162 1.00 91.38 257 LEU A CA 1
ATOM 2043 C C . LEU A 1 257 ? -11.396 -12.780 -10.199 1.00 91.38 257 LEU A C 1
ATOM 2045 O O . LEU A 1 257 ? -11.428 -11.565 -10.002 1.00 91.38 257 LEU A O 1
ATOM 2049 N N . LEU A 1 258 ? -10.955 -13.301 -11.345 1.00 90.69 258 LEU A N 1
ATOM 2050 C CA . LEU A 1 258 ? -10.384 -12.495 -12.426 1.00 90.69 258 LEU A CA 1
ATOM 2051 C C . LEU A 1 258 ? -11.412 -11.535 -13.048 1.00 90.69 258 LEU A C 1
ATOM 2053 O O . LEU A 1 258 ? -11.075 -10.396 -13.379 1.00 90.69 258 LEU A O 1
ATOM 2057 N N . SER A 1 259 ? -12.672 -11.965 -13.171 1.00 87.75 259 SER A N 1
ATOM 2058 C CA . SER A 1 259 ? -13.774 -11.113 -13.646 1.00 87.75 259 SER A CA 1
ATOM 2059 C C . SER A 1 259 ? -14.168 -10.016 -12.650 1.00 87.75 259 SER A C 1
ATOM 2061 O O . SER A 1 259 ? -14.707 -8.985 -13.043 1.00 87.75 259 SER A O 1
ATOM 2063 N N . GLU A 1 260 ? -13.864 -10.210 -11.365 1.00 88.00 260 GLU A N 1
ATOM 2064 C CA . GLU A 1 260 ? -14.008 -9.199 -10.318 1.00 88.00 260 GLU A CA 1
ATOM 2065 C C . GLU A 1 260 ? -12.743 -8.328 -10.175 1.00 88.00 260 GLU A C 1
ATOM 2067 O O . GLU A 1 260 ? -12.728 -7.399 -9.365 1.00 88.00 260 GLU A O 1
ATOM 2072 N N . GLY A 1 261 ? -11.695 -8.576 -10.969 1.00 89.69 261 GLY A N 1
ATOM 2073 C CA . GLY A 1 261 ? -10.433 -7.834 -10.925 1.00 89.69 261 GLY A CA 1
ATOM 2074 C C . GLY A 1 261 ? -9.534 -8.210 -9.742 1.00 89.69 261 GLY A C 1
ATOM 2075 O O . GLY A 1 261 ? -8.813 -7.360 -9.230 1.00 89.69 261 GLY A O 1
ATOM 2076 N N . ILE A 1 262 ? -9.608 -9.455 -9.268 1.00 92.62 262 ILE A N 1
ATOM 2077 C CA . ILE A 1 262 ? -8.811 -9.974 -8.150 1.00 92.62 262 ILE A CA 1
ATOM 2078 C C . ILE A 1 262 ? -7.793 -10.962 -8.704 1.00 92.62 262 ILE A C 1
ATOM 2080 O O . ILE A 1 262 ? -8.154 -12.044 -9.164 1.00 92.62 262 ILE A O 1
ATOM 2084 N N . PHE A 1 263 ? -6.519 -10.577 -8.658 1.00 91.62 263 PHE A N 1
ATOM 2085 C CA . PHE A 1 263 ? -5.430 -11.329 -9.292 1.00 91.62 263 PHE A CA 1
ATOM 2086 C C . PHE A 1 263 ? -4.459 -11.957 -8.288 1.00 91.62 263 PHE A C 1
ATOM 2088 O O . PHE A 1 263 ? -3.647 -12.798 -8.664 1.00 91.62 263 PHE A O 1
ATOM 2095 N N . SER A 1 264 ? -4.520 -11.549 -7.019 1.00 93.00 264 SER A N 1
ATOM 2096 C CA . SER A 1 264 ? -3.608 -12.011 -5.974 1.00 93.00 264 SER A CA 1
ATOM 2097 C C . SER A 1 264 ? -4.176 -11.764 -4.578 1.00 93.00 264 SER A C 1
ATOM 2099 O O . SER A 1 264 ? -5.068 -10.932 -4.395 1.00 93.00 264 SER A O 1
ATOM 2101 N N . ASP A 1 265 ? -3.590 -12.423 -3.578 1.00 94.69 265 ASP A N 1
ATOM 2102 C CA . ASP A 1 265 ? -3.865 -12.174 -2.158 1.00 94.69 265 ASP A CA 1
ATOM 2103 C C . ASP A 1 265 ? -3.646 -10.702 -1.776 1.00 94.69 265 ASP A C 1
ATOM 2105 O O . ASP A 1 265 ? -4.375 -10.147 -0.955 1.00 94.69 265 ASP A O 1
ATOM 2109 N N . THR A 1 266 ? -2.697 -10.025 -2.430 1.00 95.69 266 THR A N 1
ATOM 2110 C CA . THR A 1 266 ? -2.434 -8.592 -2.253 1.00 95.69 266 THR A CA 1
ATOM 2111 C C . THR A 1 266 ? -3.661 -7.733 -2.570 1.00 95.69 266 THR A C 1
ATOM 2113 O O . THR A 1 266 ? -3.914 -6.757 -1.870 1.00 95.69 266 THR A O 1
ATOM 2116 N N . HIS A 1 267 ? -4.474 -8.109 -3.566 1.00 95.75 267 HIS A N 1
ATOM 2117 C CA . HIS A 1 267 ? -5.722 -7.397 -3.867 1.00 95.75 267 HIS A CA 1
ATOM 2118 C C . HIS A 1 267 ? -6.737 -7.542 -2.724 1.00 95.75 267 HIS A C 1
ATOM 2120 O O . HIS A 1 267 ? -7.417 -6.578 -2.376 1.00 95.75 267 HIS A O 1
ATOM 2126 N N . LEU A 1 268 ? -6.828 -8.722 -2.104 1.00 95.94 268 LEU A N 1
ATOM 2127 C CA . LEU A 1 268 ? -7.711 -8.950 -0.954 1.00 95.94 268 LEU A CA 1
ATOM 2128 C C . LEU A 1 268 ? -7.240 -8.160 0.266 1.00 95.94 268 LEU A C 1
ATOM 2130 O O . LEU A 1 268 ? -8.060 -7.527 0.934 1.00 95.94 268 LEU A O 1
ATOM 2134 N N . LEU A 1 269 ? -5.925 -8.144 0.514 1.00 97.50 269 LEU A N 1
ATOM 2135 C CA . LEU A 1 269 ? -5.329 -7.322 1.564 1.00 97.50 269 LEU A CA 1
ATOM 2136 C C . LEU A 1 269 ? -5.612 -5.835 1.327 1.00 97.50 269 LEU A C 1
ATOM 2138 O O . LEU A 1 269 ? -6.046 -5.148 2.244 1.00 97.50 269 LEU A O 1
ATOM 2142 N N . ALA A 1 270 ? -5.459 -5.343 0.095 1.00 98.00 270 ALA A N 1
ATOM 2143 C CA . ALA A 1 270 ? -5.774 -3.959 -0.247 1.00 98.00 270 ALA A CA 1
ATOM 2144 C C . ALA A 1 270 ? -7.246 -3.615 0.019 1.00 98.00 270 ALA A C 1
ATOM 2146 O O . ALA A 1 270 ? -7.531 -2.542 0.553 1.00 98.00 270 ALA A O 1
ATOM 2147 N N . MET A 1 271 ? -8.182 -4.523 -0.284 1.00 97.50 271 MET A N 1
ATOM 2148 C CA . MET A 1 271 ? -9.603 -4.319 0.016 1.00 97.50 271 MET A CA 1
ATOM 2149 C C . MET A 1 271 ? -9.864 -4.234 1.522 1.00 97.50 271 MET A C 1
ATOM 2151 O O . MET A 1 271 ? -10.506 -3.284 1.976 1.00 97.50 271 MET A O 1
ATOM 2155 N N . VAL A 1 272 ? -9.364 -5.190 2.314 1.00 98.06 272 VAL A N 1
ATOM 2156 C CA . VAL A 1 272 ? -9.617 -5.183 3.763 1.00 98.06 272 VAL A CA 1
ATOM 2157 C C . VAL A 1 272 ? -8.899 -4.025 4.460 1.00 98.06 272 VAL A C 1
ATOM 2159 O O . VAL A 1 272 ? -9.524 -3.354 5.275 1.00 98.06 272 VAL A O 1
ATOM 2162 N N . TYR A 1 273 ? -7.660 -3.700 4.072 1.00 98.56 273 TYR A N 1
ATOM 2163 C CA . TYR A 1 273 ? -6.913 -2.555 4.608 1.00 98.56 273 TYR A CA 1
ATOM 2164 C C . TYR A 1 273 ? -7.609 -1.232 4.292 1.00 98.56 273 TYR A C 1
ATOM 2166 O O . TYR A 1 273 ? -7.769 -0.394 5.178 1.00 98.56 273 TYR A O 1
ATOM 2174 N N . SER A 1 274 ? -8.085 -1.053 3.054 1.00 98.12 274 SER A N 1
ATOM 2175 C CA . SER A 1 274 ? -8.859 0.138 2.673 1.00 98.12 274 SER A CA 1
ATOM 2176 C C . SER A 1 274 ? -10.133 0.254 3.505 1.00 98.12 274 SER A C 1
ATOM 2178 O O . SER A 1 274 ? -10.433 1.314 4.052 1.00 98.12 274 SER A O 1
ATOM 2180 N N . GLY A 1 275 ? -10.869 -0.852 3.637 1.00 98.00 275 GLY A N 1
ATOM 2181 C CA . GLY A 1 275 ? -12.099 -0.907 4.416 1.00 98.00 275 GLY A CA 1
ATOM 2182 C C . GLY A 1 275 ? -11.900 -0.592 5.897 1.00 98.00 275 GLY A C 1
ATOM 2183 O O . GLY A 1 275 ? -12.678 0.158 6.488 1.00 98.00 275 GLY A O 1
ATOM 2184 N N . GLU A 1 276 ? -10.836 -1.127 6.485 1.00 98.06 276 GLU A N 1
ATOM 2185 C CA . GLU A 1 276 ? -10.498 -0.924 7.888 1.00 98.06 276 GLU A CA 1
ATOM 2186 C C . GLU A 1 276 ? -9.994 0.502 8.168 1.00 98.06 276 GLU A C 1
ATOM 2188 O O . GLU A 1 276 ? -10.438 1.124 9.134 1.00 98.06 276 GLU A O 1
ATOM 2193 N N . MET A 1 277 ? -9.183 1.090 7.280 1.00 98.06 277 MET A N 1
ATOM 2194 C CA . MET A 1 277 ? -8.803 2.507 7.376 1.00 98.06 277 MET A CA 1
ATOM 2195 C C . MET A 1 277 ? -10.012 3.439 7.275 1.00 98.06 277 MET A C 1
ATOM 2197 O O . MET A 1 277 ? -10.129 4.384 8.058 1.00 98.06 277 MET A O 1
ATOM 2201 N N . CYS A 1 278 ? -10.947 3.165 6.360 1.00 97.50 278 CYS A N 1
ATOM 2202 C CA . CYS A 1 278 ? -12.206 3.905 6.273 1.00 97.50 278 CYS A CA 1
ATOM 2203 C C . CYS A 1 278 ? -13.026 3.800 7.570 1.00 97.50 278 CYS A C 1
ATOM 2205 O O . CYS A 1 278 ? -13.569 4.798 8.052 1.00 97.50 278 CYS A O 1
ATOM 2207 N N . TYR A 1 279 ? -13.089 2.604 8.163 1.00 96.88 279 TYR A N 1
ATOM 2208 C CA . TYR A 1 279 ? -13.735 2.384 9.454 1.00 96.88 279 TYR A CA 1
ATOM 2209 C C . TYR A 1 279 ? -13.074 3.199 10.576 1.00 96.88 279 TYR A C 1
ATOM 2211 O O . TYR A 1 279 ? -13.782 3.882 11.319 1.00 96.88 279 TYR A O 1
ATOM 2219 N N . TRP A 1 280 ? -11.741 3.187 10.685 1.00 96.75 280 TRP A N 1
ATOM 2220 C CA . TRP A 1 280 ? -11.021 4.003 11.669 1.00 96.75 280 TRP A CA 1
ATOM 2221 C C . TRP A 1 280 ? -11.251 5.495 11.453 1.00 96.75 280 TRP A C 1
ATOM 2223 O O . TRP A 1 280 ? -11.495 6.207 12.422 1.00 96.75 280 TRP A O 1
ATOM 2233 N N . GLY A 1 281 ? -11.254 5.958 10.203 1.00 94.62 281 GLY A N 1
ATOM 2234 C CA . GLY A 1 281 ? -11.508 7.358 9.880 1.00 94.62 281 GLY A CA 1
ATOM 2235 C C . GLY A 1 281 ? -12.866 7.839 10.385 1.00 94.62 281 GLY A C 1
ATOM 2236 O O . GLY A 1 281 ? -12.954 8.892 11.007 1.00 94.62 281 GLY A O 1
ATOM 2237 N N . LEU A 1 282 ? -13.919 7.038 10.213 1.00 93.25 282 LEU A N 1
ATOM 2238 C CA . LEU A 1 282 ? -15.252 7.382 10.719 1.00 93.25 282 LEU A CA 1
ATOM 2239 C C . LEU A 1 282 ? -15.367 7.243 12.238 1.00 93.25 282 LEU A C 1
ATOM 2241 O O . LEU A 1 282 ? -16.007 8.068 12.892 1.00 93.25 282 LEU A O 1
ATOM 2245 N N . LYS A 1 283 ? -14.764 6.194 12.805 1.00 93.19 283 LYS A N 1
ATOM 2246 C CA . LYS A 1 283 ? -14.861 5.891 14.236 1.00 93.19 283 LYS A CA 1
ATOM 2247 C C . LYS A 1 283 ? -14.060 6.861 15.101 1.00 93.19 283 LYS A C 1
ATOM 2249 O O . LYS A 1 283 ? -14.528 7.216 16.178 1.00 93.19 283 LYS A O 1
ATOM 2254 N N . LEU A 1 284 ? -12.857 7.230 14.662 1.00 91.50 284 LEU A N 1
ATOM 2255 C CA . LEU A 1 284 ? -11.872 7.963 15.461 1.00 91.50 284 LEU A CA 1
ATOM 2256 C C . LEU A 1 284 ? -11.805 9.447 15.092 1.00 91.50 284 LEU A C 1
ATOM 2258 O O . LEU A 1 284 ? -11.648 10.273 15.982 1.00 91.50 284 LEU A O 1
ATOM 2262 N N . CYS A 1 285 ? -11.958 9.803 13.812 1.00 86.50 285 CYS A N 1
ATOM 2263 C CA . CYS A 1 285 ? -11.906 11.204 13.373 1.00 86.50 285 CYS A CA 1
ATOM 2264 C C . CYS A 1 285 ? -13.293 11.867 13.288 1.00 86.50 285 CYS A C 1
ATOM 2266 O O . CYS A 1 285 ? -13.376 13.077 13.095 1.00 86.50 285 CYS A O 1
ATOM 2268 N N . GLY A 1 286 ? -14.375 11.093 13.430 1.00 75.56 286 GLY A N 1
ATOM 2269 C CA . GLY A 1 286 ? -15.749 11.566 13.278 1.00 75.56 286 GLY A CA 1
ATOM 2270 C C . GLY A 1 286 ? -16.164 11.809 11.821 1.00 75.56 286 GLY A C 1
ATOM 2271 O O . GLY A 1 286 ? -15.352 11.848 10.902 1.00 75.56 286 GLY A O 1
ATOM 2272 N N . GLU A 1 287 ? -17.471 11.981 11.605 1.00 64.19 287 GLU A N 1
ATOM 2273 C CA . GLU A 1 287 ? -18.058 12.314 10.289 1.00 64.19 287 GLU A CA 1
ATOM 2274 C C . GLU A 1 287 ? -17.995 13.815 9.958 1.00 64.19 287 GLU A C 1
ATOM 2276 O O . GLU A 1 287 ? -18.486 14.242 8.917 1.00 64.19 287 GLU A O 1
ATOM 2281 N N . GLY A 1 288 ? -17.407 14.616 10.850 1.00 51.22 288 GLY A N 1
ATOM 2282 C CA . GLY A 1 288 ? -17.369 16.070 10.764 1.00 51.22 288 GLY A CA 1
ATOM 2283 C C . GLY A 1 288 ? -16.249 16.583 9.864 1.00 51.22 288 GLY A C 1
ATOM 2284 O O . GLY A 1 288 ? -15.077 16.277 10.077 1.00 51.22 288 GLY A O 1
ATOM 2285 N N . GLU A 1 289 ? -16.672 17.371 8.877 1.00 44.69 289 GLU A N 1
ATOM 2286 C CA . GLU A 1 289 ? -15.912 18.310 8.051 1.00 44.69 289 GLU A CA 1
ATOM 2287 C C . GLU A 1 289 ? -14.730 17.696 7.283 1.00 44.69 289 GLU A C 1
ATOM 2289 O O . GLU A 1 289 ? -13.602 17.496 7.746 1.00 44.69 289 GLU A O 1
ATOM 2294 N N . GLN A 1 290 ? -15.022 17.375 6.022 1.00 45.84 290 GLN A N 1
ATOM 2295 C CA . GLN A 1 290 ? -14.034 17.427 4.956 1.00 45.84 290 GLN A CA 1
ATOM 2296 C C . GLN A 1 290 ? -13.551 18.879 4.889 1.00 45.84 290 GLN A C 1
ATOM 2298 O O . GLN A 1 290 ? -14.175 19.705 4.231 1.00 45.84 290 GLN A O 1
ATOM 2303 N N . GLU A 1 291 ? -12.494 19.210 5.629 1.00 39.50 291 GLU A N 1
ATOM 2304 C CA . GLU A 1 291 ? -11.857 20.517 5.517 1.00 39.50 291 GLU A CA 1
ATOM 2305 C C . GLU A 1 291 ? -11.369 20.688 4.076 1.00 39.50 291 GLU A C 1
ATOM 2307 O O . GLU A 1 291 ? -10.387 20.084 3.634 1.00 39.50 291 GLU A O 1
ATOM 2312 N N . SER A 1 292 ? -12.081 21.528 3.326 1.00 42.62 292 SER A N 1
ATOM 2313 C CA . SER A 1 292 ? -11.473 22.344 2.291 1.00 42.62 292 SER A CA 1
ATOM 2314 C C . SER A 1 292 ? -10.385 23.157 2.980 1.00 42.62 292 SER A C 1
ATOM 2316 O O . SER A 1 292 ? -10.674 24.136 3.666 1.00 42.62 292 SER A O 1
ATOM 2318 N N . LEU A 1 293 ? -9.140 22.707 2.861 1.00 36.50 293 LEU A N 1
ATOM 2319 C CA . LEU A 1 293 ? -7.988 23.441 3.356 1.00 36.50 293 LEU A CA 1
ATOM 2320 C C . LEU A 1 293 ? -7.813 24.701 2.489 1.00 36.50 293 LEU A C 1
ATOM 2322 O O . LEU A 1 293 ? -7.036 24.716 1.537 1.00 36.50 293 LEU A O 1
ATOM 2326 N N . GLU A 1 294 ? -8.588 25.744 2.776 1.00 38.06 294 GLU A N 1
ATOM 2327 C CA . GLU A 1 294 ? -8.303 27.102 2.329 1.00 38.06 294 GLU A CA 1
ATOM 2328 C C . GLU A 1 294 ? -7.206 27.659 3.239 1.00 38.06 294 GLU A C 1
ATOM 2330 O O . GLU A 1 294 ? -7.456 28.174 4.327 1.00 38.06 294 GLU A O 1
ATOM 2335 N N . THR A 1 295 ? -5.953 27.530 2.814 1.00 37.66 295 THR A N 1
ATOM 2336 C CA . THR A 1 295 ? -4.893 28.408 3.320 1.00 37.66 295 THR A CA 1
ATOM 2337 C C . THR A 1 295 ? -5.083 29.812 2.736 1.00 37.66 295 THR A C 1
ATOM 2339 O O . THR A 1 295 ? -5.304 29.921 1.528 1.00 37.66 295 THR A O 1
ATOM 2342 N N . PRO A 1 296 ? -4.957 30.887 3.539 1.00 40.34 296 PRO A N 1
ATOM 2343 C CA . PRO A 1 296 ? -4.985 32.246 3.026 1.00 40.34 296 PRO A CA 1
ATOM 2344 C C . PRO A 1 296 ? -3.708 32.517 2.228 1.00 40.34 296 PRO A C 1
ATOM 2346 O O . PRO A 1 296 ? -2.596 32.390 2.741 1.00 40.34 296 PRO A O 1
ATOM 2349 N N . ASP A 1 297 ? -3.895 32.877 0.963 1.00 35.78 297 ASP A N 1
ATOM 2350 C CA . ASP A 1 297 ? -2.849 33.349 0.058 1.00 35.78 297 ASP A CA 1
ATOM 2351 C C . ASP A 1 297 ? -2.180 34.624 0.622 1.00 35.78 297 ASP A C 1
ATOM 2353 O O . ASP A 1 297 ? -2.845 35.441 1.274 1.00 35.78 297 ASP A O 1
ATOM 2357 N N . PRO A 1 298 ? -0.888 34.855 0.325 1.00 42.16 298 PRO A N 1
ATOM 2358 C CA . PRO A 1 298 ? -0.651 35.986 -0.560 1.00 42.16 298 PRO A CA 1
ATOM 2359 C C . PRO A 1 298 ? 0.376 35.718 -1.677 1.00 42.16 298 PRO A C 1
ATOM 2361 O O . PRO A 1 298 ? 1.576 35.602 -1.432 1.00 42.16 298 PRO A O 1
ATOM 2364 N N . ALA A 1 299 ? -0.133 35.884 -2.901 1.00 35.47 299 ALA A N 1
ATOM 2365 C CA . ALA A 1 299 ? 0.401 36.671 -4.022 1.00 35.47 299 ALA A CA 1
ATOM 2366 C C . ALA A 1 299 ? 0.987 35.911 -5.238 1.00 35.47 299 ALA A C 1
ATOM 2368 O O . ALA A 1 299 ? 1.557 34.830 -5.105 1.00 35.47 299 ALA A O 1
ATOM 2369 N N . PRO A 1 300 ? 0.828 36.489 -6.453 1.00 53.78 300 PRO A N 1
ATOM 2370 C CA . PRO A 1 300 ? 0.645 35.734 -7.687 1.00 53.78 300 PRO A CA 1
ATOM 2371 C C . PRO A 1 300 ? 1.863 35.809 -8.616 1.00 53.78 300 PRO A C 1
ATOM 2373 O O . PRO A 1 300 ? 2.353 36.904 -8.862 1.00 53.78 300 PRO A O 1
ATOM 2376 N N . ASP A 1 301 ? 2.282 34.688 -9.217 1.00 31.62 301 ASP A N 1
ATOM 2377 C CA . ASP A 1 301 ? 2.657 34.681 -10.640 1.00 31.62 301 ASP A CA 1
ATOM 2378 C C . ASP A 1 301 ? 2.846 33.265 -11.232 1.00 31.62 301 ASP A C 1
ATOM 2380 O O . ASP A 1 301 ? 3.602 32.447 -10.717 1.00 31.62 301 ASP A O 1
ATOM 2384 N N . SER A 1 302 ? 2.194 33.056 -12.381 1.00 37.22 302 SER A N 1
ATOM 2385 C CA . SER A 1 302 ? 2.589 32.207 -13.520 1.00 37.22 302 SER A CA 1
ATOM 2386 C C . SER A 1 302 ? 2.647 30.662 -13.429 1.00 37.22 302 SER A C 1
ATOM 2388 O O . SER A 1 302 ? 3.667 30.069 -13.089 1.00 37.22 302 SER A O 1
ATOM 2390 N N . GLY A 1 303 ? 1.601 30.008 -13.976 1.00 32.22 303 GLY A N 1
ATOM 2391 C CA . GLY A 1 303 ? 1.695 28.702 -14.666 1.00 32.22 303 GLY A CA 1
ATOM 2392 C C . GLY A 1 303 ? 0.447 27.795 -14.564 1.00 32.22 303 GLY A C 1
ATOM 2393 O O . GLY A 1 303 ? 0.123 27.357 -13.461 1.00 32.22 303 GLY A O 1
ATOM 2394 N N . PRO A 1 304 ? -0.257 27.445 -15.667 1.00 41.00 304 PRO A N 1
ATOM 2395 C CA . PRO A 1 304 ? -1.436 26.577 -15.626 1.00 41.00 304 PRO A CA 1
ATOM 2396 C C . PRO A 1 304 ? -1.016 25.098 -15.587 1.00 41.00 304 PRO A C 1
ATOM 2398 O O . PRO A 1 304 ? -0.987 24.413 -16.605 1.00 41.00 304 PRO A O 1
ATOM 2401 N N . GLY A 1 305 ? -0.671 24.608 -14.397 1.00 29.08 305 GLY A N 1
ATOM 2402 C CA . GLY A 1 305 ? -0.475 23.186 -14.108 1.00 29.08 305 GLY A CA 1
ATOM 2403 C C . GLY A 1 305 ? -1.589 22.691 -13.190 1.00 29.08 305 GLY A C 1
ATOM 2404 O O . GLY A 1 305 ? -1.776 23.218 -12.098 1.00 29.08 305 GLY A O 1
ATOM 2405 N N . CYS A 1 306 ? -2.362 21.715 -13.656 1.00 35.91 306 CYS A N 1
ATOM 2406 C CA . CYS A 1 306 ? -3.552 21.153 -13.021 1.00 35.91 306 CYS A CA 1
ATOM 2407 C C . CYS A 1 306 ? -3.337 20.753 -11.541 1.00 35.91 306 CYS A C 1
ATOM 2409 O O . CYS A 1 306 ? -2.933 19.630 -11.245 1.00 35.91 306 CYS A O 1
ATOM 2411 N N . ARG A 1 307 ? -3.677 21.633 -10.587 1.00 36.94 307 ARG A N 1
ATOM 2412 C CA . ARG A 1 307 ? -3.960 21.213 -9.205 1.00 36.94 307 ARG A CA 1
ATOM 2413 C C . ARG A 1 307 ? -5.331 20.549 -9.200 1.00 36.94 307 ARG A C 1
ATOM 2415 O O . ARG A 1 307 ? -6.356 21.205 -9.033 1.00 36.94 307 ARG A O 1
ATOM 2422 N N . SER A 1 308 ? -5.355 19.242 -9.437 1.00 38.09 308 SER A N 1
ATOM 2423 C CA . SER A 1 308 ? -6.556 18.442 -9.220 1.00 38.09 308 SER A CA 1
ATOM 2424 C C . SER A 1 308 ? -6.845 18.422 -7.720 1.00 38.09 308 SER A C 1
ATOM 2426 O O . SER A 1 308 ? -6.252 17.639 -6.982 1.00 38.09 308 SER A O 1
ATOM 2428 N N . HIS A 1 309 ? -7.741 19.292 -7.251 1.00 37.97 309 HIS A N 1
ATOM 2429 C CA . HIS A 1 309 ? -8.384 19.126 -5.951 1.00 37.97 309 HIS A CA 1
ATOM 2430 C C . HIS A 1 309 ? -9.179 17.817 -6.013 1.00 37.97 309 HIS A C 1
ATOM 2432 O O . HIS A 1 309 ? -10.314 17.789 -6.487 1.00 37.97 309 HIS A O 1
ATOM 2438 N N . SER A 1 310 ? -8.546 16.701 -5.641 1.00 56.06 310 SER A N 1
ATOM 2439 C CA . SER A 1 310 ? -9.198 15.394 -5.642 1.00 56.06 310 SER A CA 1
ATOM 2440 C C . SER A 1 310 ? -10.409 15.473 -4.722 1.00 56.06 310 SER A C 1
ATOM 2442 O O . SER A 1 310 ? -10.251 15.857 -3.559 1.00 56.06 310 SER A O 1
ATOM 2444 N N . ALA A 1 311 ? -11.590 15.124 -5.238 1.00 66.25 311 ALA A N 1
ATOM 2445 C CA . ALA A 1 311 ? -12.815 15.097 -4.452 1.00 66.25 311 ALA A CA 1
ATOM 2446 C C . ALA A 1 311 ? -12.574 14.362 -3.119 1.00 66.25 311 ALA A C 1
ATOM 2448 O O . ALA A 1 311 ? -11.847 13.357 -3.086 1.00 66.25 311 ALA A O 1
ATOM 2449 N N . PRO A 1 312 ? -13.116 14.876 -2.008 1.00 74.44 312 PRO A N 1
ATOM 2450 C CA . PRO A 1 312 ? -12.844 14.296 -0.710 1.00 74.44 312 PRO A CA 1
ATOM 2451 C C . PRO A 1 312 ? -13.437 12.880 -0.628 1.00 74.44 312 PRO A C 1
ATOM 2453 O O . PRO A 1 312 ? -14.511 12.605 -1.165 1.00 74.44 312 PRO A O 1
ATOM 2456 N N . LEU A 1 313 ? -12.698 11.958 -0.002 1.00 86.31 313 LEU A N 1
ATOM 2457 C CA . LEU A 1 313 ? -13.084 10.550 0.0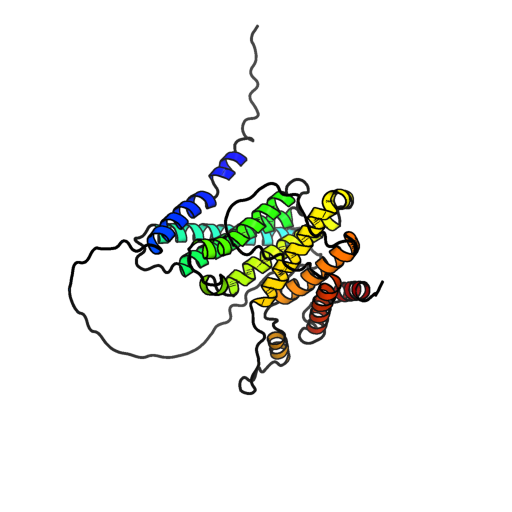56 1.00 86.31 313 LEU A CA 1
ATOM 2458 C C . LEU A 1 313 ? -14.325 10.367 0.934 1.00 86.31 313 LEU A C 1
ATOM 2460 O O . LEU A 1 313 ? -14.364 10.825 2.078 1.00 86.31 313 LEU A O 1
ATOM 2464 N N . ASP A 1 314 ? -15.309 9.635 0.420 1.00 92.50 314 ASP A N 1
ATOM 2465 C CA . ASP A 1 314 ? -16.416 9.121 1.221 1.00 92.50 314 ASP A CA 1
ATOM 2466 C C . ASP A 1 314 ? -15.990 7.797 1.868 1.00 92.50 314 ASP A C 1
ATOM 2468 O O . ASP A 1 314 ? -16.120 6.719 1.284 1.00 92.50 314 ASP A O 1
ATOM 2472 N N . PHE A 1 315 ? -15.449 7.877 3.088 1.00 94.06 315 PHE A N 1
ATOM 2473 C CA . PHE A 1 315 ? -15.039 6.693 3.846 1.00 94.06 315 PHE A CA 1
ATOM 2474 C C . PHE A 1 315 ? -16.189 5.719 4.101 1.00 94.06 315 PHE A C 1
ATOM 2476 O O . PHE A 1 315 ? -15.956 4.515 4.197 1.00 94.06 315 PHE A O 1
ATOM 2483 N N . ARG A 1 316 ? -17.433 6.193 4.197 1.00 94.50 316 ARG A N 1
ATOM 2484 C CA . ARG A 1 316 ? -18.564 5.318 4.502 1.00 94.50 316 ARG A CA 1
ATOM 2485 C C . ARG A 1 316 ? -18.883 4.440 3.308 1.00 94.50 316 ARG A C 1
ATOM 2487 O O . ARG A 1 316 ? -18.907 3.218 3.448 1.00 94.50 316 ARG A O 1
ATOM 2494 N N . GLU A 1 317 ? -19.103 5.043 2.149 1.00 94.81 317 GLU A N 1
ATOM 2495 C CA . GLU A 1 317 ? -19.440 4.290 0.941 1.00 94.81 317 GLU A CA 1
ATOM 2496 C C . GLU A 1 317 ? -18.255 3.462 0.440 1.00 94.81 317 GLU A C 1
ATOM 2498 O O . GLU A 1 317 ? -18.417 2.284 0.109 1.00 94.81 317 GLU A O 1
ATOM 2503 N N . LEU A 1 318 ? -17.042 4.019 0.482 1.00 95.62 318 LEU A N 1
ATOM 2504 C CA . LEU A 1 318 ? -15.846 3.294 0.068 1.00 95.62 318 LEU A CA 1
ATOM 2505 C C . LEU A 1 318 ? -15.551 2.099 0.980 1.00 95.62 318 LEU A C 1
ATOM 2507 O O . LEU A 1 318 ? -15.327 0.991 0.489 1.00 95.62 318 LEU A O 1
ATOM 2511 N N . GLY A 1 319 ? -15.621 2.297 2.300 1.00 96.88 319 GLY A N 1
ATOM 2512 C CA . GLY A 1 319 ? -15.407 1.234 3.276 1.00 96.88 319 GLY A CA 1
ATOM 2513 C C . GLY A 1 319 ? -16.423 0.101 3.131 1.00 96.88 319 GLY A C 1
ATOM 2514 O O . GLY A 1 319 ? -16.043 -1.071 3.123 1.00 96.88 319 GLY A O 1
ATOM 2515 N N . LYS A 1 320 ? -17.710 0.428 2.929 1.00 97.00 320 LYS A N 1
ATOM 2516 C CA . LYS A 1 320 ? -18.750 -0.577 2.647 1.00 97.00 320 LYS A CA 1
ATOM 2517 C C . LYS A 1 320 ? -18.449 -1.356 1.378 1.00 97.00 320 LYS A C 1
ATOM 2519 O O . LYS A 1 320 ? -18.537 -2.582 1.395 1.00 97.00 320 LYS A O 1
ATOM 2524 N N . SER A 1 321 ? -18.125 -0.652 0.294 1.00 96.38 321 SER A N 1
ATOM 2525 C CA . SER A 1 321 ? -17.854 -1.256 -1.010 1.00 96.38 321 SER A CA 1
ATOM 2526 C C . SER A 1 321 ? -16.708 -2.266 -0.918 1.00 96.38 321 SER A C 1
ATOM 2528 O O . SER A 1 321 ? -16.882 -3.437 -1.266 1.00 96.38 321 SER A O 1
ATOM 2530 N N . MET A 1 322 ? -15.574 -1.854 -0.339 1.00 97.00 322 MET A N 1
ATOM 2531 C CA . MET A 1 322 ? -14.387 -2.701 -0.204 1.00 97.00 322 MET A CA 1
ATOM 2532 C C . MET A 1 322 ? -14.629 -3.914 0.697 1.00 97.00 322 MET A C 1
ATOM 2534 O O . MET A 1 322 ? -14.346 -5.043 0.296 1.00 97.00 322 MET A O 1
ATOM 2538 N N . LEU A 1 323 ? -15.202 -3.714 1.890 1.00 98.12 323 LEU A N 1
ATOM 2539 C CA . LEU A 1 323 ? -15.434 -4.815 2.827 1.00 98.12 323 LEU A CA 1
ATOM 2540 C C . LEU A 1 323 ? -16.510 -5.785 2.331 1.00 98.12 323 LEU A C 1
ATOM 2542 O O . LEU A 1 323 ? -16.375 -6.989 2.530 1.00 98.12 323 LEU A O 1
ATOM 2546 N N . THR A 1 324 ? -17.560 -5.297 1.663 1.00 97.56 324 THR A N 1
ATOM 2547 C CA . THR A 1 324 ? -18.598 -6.168 1.084 1.00 97.56 324 THR A CA 1
ATOM 2548 C C . THR A 1 324 ? -18.001 -7.061 0.004 1.00 97.56 324 THR A C 1
ATOM 2550 O O . THR A 1 324 ? -18.251 -8.267 -0.002 1.00 97.56 324 THR A O 1
ATOM 2553 N N . LYS A 1 325 ? -17.169 -6.486 -0.875 1.00 96.31 325 LYS A N 1
ATOM 2554 C CA . LYS A 1 325 ? -16.468 -7.240 -1.916 1.00 96.31 325 LYS A CA 1
ATOM 2555 C C . LYS A 1 325 ? -15.525 -8.281 -1.310 1.00 96.31 325 LYS A C 1
ATOM 2557 O O . LYS A 1 325 ? -15.625 -9.451 -1.663 1.00 96.31 325 LYS A O 1
ATOM 2562 N N . TYR A 1 326 ? -14.699 -7.886 -0.339 1.00 97.62 326 TYR A N 1
ATOM 2563 C CA . TYR A 1 326 ? -13.819 -8.799 0.397 1.00 97.62 326 TYR A CA 1
ATOM 2564 C C . TYR A 1 326 ? -14.593 -9.979 1.008 1.00 97.62 326 TYR A C 1
ATOM 2566 O O . TYR A 1 326 ? -14.261 -11.134 0.751 1.00 97.62 326 TYR A O 1
ATOM 2574 N N . VAL A 1 327 ? -15.674 -9.714 1.753 1.00 97.56 327 VAL A N 1
ATOM 2575 C CA . VAL A 1 327 ? -16.484 -10.770 2.387 1.00 97.56 327 VAL A CA 1
ATOM 2576 C C . VAL A 1 327 ? -17.103 -11.705 1.345 1.00 97.56 327 VAL A C 1
ATOM 2578 O O . VAL A 1 327 ? -17.022 -12.921 1.502 1.00 97.56 327 VAL A O 1
ATOM 2581 N N . SER A 1 328 ? -17.683 -11.156 0.273 1.00 96.62 328 SER A N 1
ATOM 2582 C CA . SER A 1 328 ? -18.273 -11.942 -0.820 1.00 96.62 328 SER A CA 1
ATOM 2583 C C . SER A 1 328 ? -17.258 -12.891 -1.462 1.00 96.62 328 SER A C 1
ATOM 2585 O O . SER A 1 328 ? -17.586 -14.032 -1.787 1.00 96.62 328 SER A O 1
ATOM 2587 N N . VAL A 1 329 ? -16.019 -12.432 -1.635 1.00 95.31 329 VAL A N 1
ATOM 2588 C CA . VAL A 1 329 ? -14.956 -13.210 -2.274 1.00 95.31 329 VAL A CA 1
ATOM 2589 C C . VAL A 1 329 ? -14.412 -14.291 -1.340 1.00 95.31 329 VAL A C 1
ATOM 2591 O O . VAL A 1 329 ? -14.301 -15.452 -1.737 1.00 95.31 329 VAL A O 1
ATOM 2594 N N . CYS A 1 330 ? -14.130 -13.940 -0.085 1.00 95.62 330 CYS A N 1
ATOM 2595 C CA . CYS A 1 330 ? -13.611 -14.874 0.914 1.00 95.62 330 CYS A CA 1
ATOM 2596 C C . CYS A 1 330 ? -14.614 -15.975 1.287 1.00 95.62 330 CYS A C 1
ATOM 2598 O O . CYS A 1 330 ? -14.211 -17.100 1.564 1.00 95.62 330 CYS A O 1
ATOM 2600 N N . GLU A 1 331 ? -15.916 -15.677 1.288 1.00 95.31 331 GLU A N 1
ATOM 2601 C CA . GLU A 1 331 ? -16.965 -16.665 1.596 1.00 95.31 331 GLU A CA 1
ATOM 2602 C C . GLU A 1 331 ? -17.502 -17.391 0.363 1.00 95.31 331 GLU A C 1
ATOM 2604 O O . GLU A 1 331 ? -18.232 -18.370 0.510 1.00 95.31 331 GLU A O 1
ATOM 2609 N N . GLY A 1 332 ? -17.144 -16.919 -0.831 1.00 93.38 332 GLY A N 1
ATOM 2610 C CA . GLY A 1 332 ? -17.473 -17.542 -2.105 1.00 93.38 332 GLY A CA 1
ATOM 2611 C C . GLY A 1 332 ? -16.254 -18.248 -2.710 1.00 93.38 332 GLY A C 1
ATOM 2612 O O . GLY A 1 332 ? -15.872 -19.297 -2.194 1.00 93.38 332 GLY A O 1
ATOM 2613 N N . PRO A 1 333 ? -15.636 -17.703 -3.779 1.00 92.12 333 PRO A N 1
ATOM 2614 C CA . PRO A 1 333 ? -14.535 -18.349 -4.507 1.00 92.12 333 PRO A CA 1
ATOM 2615 C C . PRO A 1 333 ? -13.347 -18.813 -3.655 1.00 92.12 333 PRO A C 1
ATOM 2617 O O . PRO A 1 333 ? -12.644 -19.741 -4.036 1.00 92.12 333 PRO A O 1
ATOM 2620 N N . LEU A 1 334 ? -13.096 -18.166 -2.514 1.00 92.88 334 LEU A N 1
ATOM 2621 C CA . LEU A 1 334 ? -11.971 -18.489 -1.629 1.00 92.88 334 LEU A CA 1
ATOM 2622 C C . LEU A 1 334 ? -12.402 -19.177 -0.331 1.00 92.88 334 LEU A C 1
ATOM 2624 O O . LEU A 1 334 ? -11.639 -19.209 0.640 1.00 92.88 334 LEU A O 1
ATOM 2628 N N . HIS A 1 335 ? -13.611 -19.739 -0.295 1.00 92.56 335 HIS A N 1
ATOM 2629 C CA . HIS A 1 335 ? -14.102 -20.429 0.888 1.00 92.56 335 HIS A CA 1
ATOM 2630 C C . HIS A 1 335 ? -13.133 -21.541 1.322 1.00 92.56 335 HIS A C 1
ATOM 2632 O O . HIS A 1 335 ? -12.726 -22.389 0.530 1.00 92.56 335 HIS A O 1
ATOM 2638 N N . GLY A 1 336 ? -12.755 -21.535 2.603 1.00 88.12 336 GLY A N 1
ATOM 2639 C CA . GLY A 1 336 ? -11.825 -22.514 3.171 1.00 88.12 336 GLY A CA 1
ATOM 2640 C C . GLY A 1 336 ? -10.337 -22.236 2.916 1.00 88.12 336 GLY A C 1
ATOM 2641 O O . GLY A 1 336 ? -9.508 -22.985 3.422 1.00 88.12 336 GLY A O 1
ATOM 2642 N N . GLN A 1 337 ? -9.973 -21.149 2.225 1.00 88.38 337 GLN A N 1
ATOM 2643 C CA . GLN A 1 337 ? -8.573 -20.785 1.934 1.00 88.38 337 GLN A CA 1
ATOM 2644 C C . GLN A 1 337 ? -7.896 -19.969 3.057 1.00 88.38 337 GLN A C 1
ATOM 2646 O O . GLN A 1 337 ? -6.945 -19.234 2.817 1.00 88.38 337 GLN A O 1
ATOM 2651 N N . GLY A 1 338 ? -8.392 -20.060 4.296 1.00 89.00 338 GLY A N 1
ATOM 2652 C CA . GLY A 1 338 ? -7.769 -19.429 5.470 1.00 89.00 338 GLY A CA 1
ATOM 2653 C C . GLY A 1 338 ? -8.071 -17.939 5.686 1.00 89.00 338 GLY A C 1
ATOM 2654 O O . GLY A 1 338 ? -7.599 -17.366 6.666 1.00 89.00 338 GLY A O 1
ATOM 2655 N N . TRP A 1 339 ? -8.888 -17.313 4.835 1.00 93.25 339 TRP A N 1
ATOM 2656 C CA . TRP A 1 339 ? -9.304 -15.916 5.001 1.00 93.25 339 TRP A CA 1
ATOM 2657 C C . TRP A 1 339 ? -10.400 -15.755 6.061 1.00 93.25 339 TRP A C 1
ATOM 2659 O O . TRP A 1 339 ? -11.415 -16.450 6.041 1.00 93.25 339 TRP A O 1
ATOM 2669 N N . SER A 1 340 ? -10.218 -14.796 6.975 1.00 93.69 340 SER A N 1
ATOM 2670 C CA . SER A 1 340 ? -11.198 -14.472 8.020 1.00 93.69 340 SER A CA 1
ATOM 2671 C C . SER A 1 340 ? -12.044 -13.260 7.639 1.00 93.69 340 SER A C 1
ATOM 2673 O O . SER A 1 340 ? -11.520 -12.199 7.300 1.00 93.69 340 SER A O 1
ATOM 2675 N N . THR A 1 341 ? -13.365 -13.389 7.751 1.00 96.19 341 THR A N 1
ATOM 2676 C CA . THR A 1 341 ? -14.333 -12.316 7.466 1.00 96.19 341 THR A CA 1
ATOM 2677 C C . THR A 1 341 ? -14.967 -11.717 8.718 1.00 96.19 341 THR A C 1
ATOM 2679 O O . THR A 1 341 ? -15.693 -10.728 8.623 1.00 96.19 341 THR A O 1
ATOM 2682 N N . SER A 1 342 ? -14.680 -12.264 9.903 1.00 95.81 342 SER A N 1
ATOM 2683 C CA . SER A 1 342 ? -15.337 -11.880 11.158 1.00 95.81 342 SER A CA 1
ATOM 2684 C C . SER A 1 342 ? -15.178 -10.391 11.478 1.00 95.81 342 SER A C 1
ATOM 2686 O O . SER A 1 342 ? -16.170 -9.716 11.748 1.00 95.81 342 SER A O 1
ATOM 2688 N N . SER A 1 343 ? -13.951 -9.860 11.390 1.00 95.25 343 SER A N 1
ATOM 2689 C CA . SER A 1 343 ? -13.685 -8.431 11.627 1.00 95.25 343 SER A CA 1
ATOM 2690 C C . SER A 1 343 ? -14.342 -7.552 10.555 1.00 95.25 343 SER A C 1
ATOM 2692 O O . SER A 1 343 ? -15.052 -6.598 10.872 1.00 95.25 343 SER A O 1
ATOM 2694 N N . ALA A 1 344 ? -14.204 -7.930 9.277 1.00 96.81 344 ALA A N 1
ATOM 2695 C CA . ALA A 1 344 ? -14.808 -7.208 8.156 1.00 96.81 344 ALA A CA 1
ATOM 2696 C C . ALA A 1 344 ? -16.333 -7.081 8.298 1.00 96.81 344 ALA A C 1
ATOM 2698 O O . ALA A 1 344 ? -16.887 -6.002 8.100 1.00 96.81 344 ALA A O 1
ATOM 2699 N N . LYS A 1 345 ? -17.013 -8.151 8.722 1.00 97.19 345 LYS A N 1
ATOM 2700 C CA . LYS A 1 345 ? -18.457 -8.145 8.996 1.00 97.19 345 LYS A CA 1
ATOM 2701 C C . LYS A 1 345 ? -18.836 -7.216 10.150 1.00 97.19 345 LYS A C 1
ATOM 2703 O O . LYS A 1 345 ? -19.822 -6.494 10.043 1.00 97.19 345 LYS A O 1
ATOM 2708 N N . GLN A 1 346 ? -18.056 -7.190 11.231 1.00 96.31 346 GLN A N 1
ATOM 2709 C CA . GLN A 1 346 ? -18.295 -6.268 12.350 1.00 96.31 346 GLN A CA 1
ATOM 2710 C C . GLN A 1 346 ? -18.144 -4.804 11.923 1.00 96.31 346 GLN A C 1
ATOM 2712 O O . GLN A 1 346 ? -18.987 -3.969 12.258 1.00 96.31 346 GLN A O 1
ATOM 2717 N N . MET A 1 347 ? -17.107 -4.499 11.139 1.00 96.88 347 MET A N 1
ATOM 2718 C CA . MET A 1 347 ? -16.905 -3.167 10.570 1.00 96.88 347 MET A CA 1
ATOM 2719 C C . MET A 1 347 ? -18.044 -2.789 9.616 1.00 96.88 347 MET A C 1
ATOM 2721 O O . MET A 1 347 ? -18.574 -1.685 9.714 1.00 96.88 347 MET A O 1
ATOM 2725 N N . LEU A 1 348 ? -18.505 -3.712 8.764 1.00 96.19 348 LEU A N 1
ATOM 2726 C CA . LEU A 1 348 ? -19.667 -3.499 7.894 1.00 96.19 348 LEU A CA 1
ATOM 2727 C C . LEU A 1 348 ? -20.939 -3.169 8.675 1.00 96.19 348 LEU A C 1
ATOM 2729 O O . LEU A 1 348 ? -21.672 -2.272 8.265 1.00 96.19 348 LEU A O 1
ATOM 2733 N N . CYS A 1 349 ? -21.193 -3.832 9.807 1.00 94.44 349 CYS A N 1
ATOM 2734 C CA . CYS A 1 349 ? -22.326 -3.487 10.666 1.00 94.44 349 CYS A CA 1
ATOM 2735 C C . CYS A 1 349 ? -22.252 -2.026 11.131 1.00 94.44 349 CYS A C 1
ATOM 2737 O O . CYS A 1 349 ? -23.254 -1.320 11.069 1.00 94.44 349 CYS A O 1
ATOM 2739 N N . TYR A 1 350 ? -21.069 -1.550 11.536 1.00 93.25 350 TYR A N 1
ATOM 2740 C CA . TYR A 1 350 ? -20.867 -0.148 11.915 1.00 93.25 350 TYR A CA 1
ATOM 2741 C C . TYR A 1 350 ? -21.038 0.812 10.730 1.00 93.25 350 TYR A C 1
ATOM 2743 O O . TYR A 1 350 ? -21.645 1.870 10.859 1.00 93.25 350 TYR A O 1
ATOM 2751 N N . LEU A 1 351 ? -20.527 0.458 9.552 1.00 91.81 351 LEU A N 1
ATOM 2752 C CA . LEU A 1 351 ? -20.666 1.298 8.362 1.00 91.81 351 LEU A CA 1
ATOM 2753 C C . LEU A 1 351 ? -22.106 1.304 7.821 1.00 91.81 351 LEU A C 1
ATOM 2755 O O . LEU A 1 351 ? -22.525 2.273 7.187 1.00 91.81 351 LEU A O 1
ATOM 2759 N N . GLY A 1 352 ? -22.875 0.243 8.068 1.00 84.00 352 GLY A N 1
ATOM 2760 C CA . GLY A 1 352 ? -24.268 0.088 7.657 1.00 84.00 352 GLY A CA 1
ATOM 2761 C C . GLY A 1 352 ? -25.274 0.860 8.509 1.00 84.00 352 GLY A C 1
ATOM 2762 O O . GLY A 1 352 ? -26.386 1.109 8.038 1.00 84.00 352 GLY A O 1
ATOM 2763 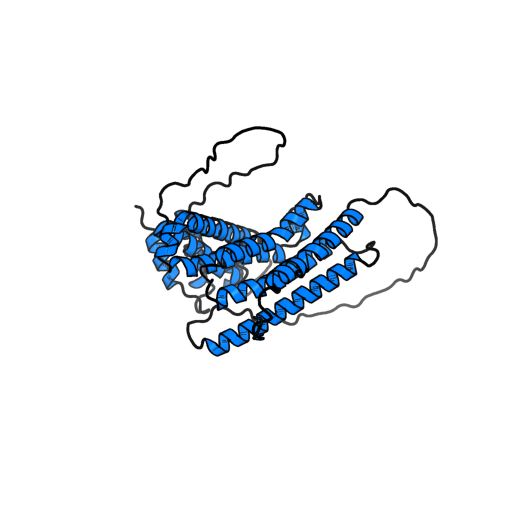N N . THR A 1 353 ? -24.913 1.283 9.725 1.00 76.62 353 THR A N 1
ATOM 2764 C CA . THR A 1 353 ? -25.793 2.138 10.527 1.00 76.62 353 THR A CA 1
ATOM 2765 C C . THR A 1 353 ? -25.873 3.522 9.884 1.00 76.62 353 THR A C 1
ATOM 2767 O O . THR A 1 353 ? -24.883 4.247 9.769 1.00 76.62 353 THR A O 1
ATOM 2770 N N . LYS A 1 354 ? -27.072 3.888 9.415 1.00 57.25 354 LYS A N 1
ATOM 2771 C CA . LYS A 1 354 ? -27.403 5.292 9.159 1.00 57.25 354 LYS A CA 1
ATOM 2772 C C . LYS A 1 354 ? -27.447 5.980 10.523 1.00 57.25 354 LYS A C 1
ATOM 2774 O O . LYS A 1 354 ? -28.123 5.462 11.414 1.00 57.25 354 LYS A O 1
ATOM 2779 N N . LYS A 1 355 ? -26.698 7.067 10.695 1.00 53.97 355 LYS A N 1
ATOM 2780 C CA . LYS A 1 355 ? -26.948 7.976 11.815 1.00 53.97 355 LYS A CA 1
ATOM 2781 C C . LYS A 1 355 ? -28.193 8.800 11.537 1.00 53.97 355 LYS A C 1
ATOM 2783 O O . LYS A 1 355 ? -28.380 9.174 10.356 1.00 53.97 355 LYS A O 1
#